Protein AF-A0A379WFY3-F1 (afdb_monomer_lite)

Organism: Salmonella enterica I (NCBI:txid59201)

Foldseek 3Di:
DVLVVCVVVVVVLCPDPPNVVVPPDDPVVVVVVVVVVVVVVVPDDCVPPPVVVVVSVVVVLVVVLVVLVVVCVVCVFDQQADPDDPCCVQPDLLGRDHPVVVCCVPQVVLDDPCVCVVVCVPCVVVPDPDPVCCVVVSVVSSVSSNSVSVSVVSVLRRDNVVVSSVVRHPPVVCPPPPPPVVVVVVVVVD

Sequence (190 aa):
MLLVASIYFGGVIAHDPYWGPALTFKDTTITFALIGYAFVSALLPVWLILAPRDYLATFLKIGVIVGLALGIVILNPELKMPALTQYVDGTGPLWKGALFPFLFITIACGAVSGFHALISSGTTPKLLACETDARFIGYGAMLMESFVAVMALVAASIIEPGLYFAMNTPRQVWALPCQTCTRWAARTRR

Radius of gyration: 21.46 Å; chains: 1; bounding box: 50×42×45 Å

Secondary structure (DSSP, 8-state):
-HHHHHHHHHHHHHH-TTHHHHH---HHHHHHHHHHHHHHHHHS-TTTTHHHHHHHHHHHHHHHHHHHHHHHHHH-----S-SS-TTTTTB-SS-BS-HHHHHHHHTGGGTT-HHHHHHHHHHHHHH-SSHHHHHHHHHHHHHHHHHHHHHHHHHHHTS-HHHHHHHHS-TTSS-S-SSHHHHHHHHTT-

InterPro domains:
  IPR003706 CstA, N-terminal domain [PF02554] (2-175)
  IPR051605 Peptide Transporter Carbon Starvation [PTHR30252] (2-164)

pLDDT: mean 71.55, std 13.78, range [34.38, 92.62]

Structure (mmCIF, N/CA/C/O backbone):
data_AF-A0A379WFY3-F1
#
_entry.id   AF-A0A379WFY3-F1
#
loop_
_atom_site.group_PDB
_atom_site.id
_atom_site.type_symbol
_atom_site.label_atom_id
_atom_site.label_alt_id
_atom_site.label_comp_id
_atom_site.label_asym_id
_atom_site.label_entity_id
_atom_site.label_seq_id
_atom_site.pdbx_PDB_ins_code
_atom_site.Cartn_x
_atom_site.Cartn_y
_atom_site.Cartn_z
_atom_site.occupancy
_atom_site.B_iso_or_equiv
_atom_site.auth_seq_id
_atom_site.auth_comp_id
_atom_site.auth_asym_id
_atom_site.auth_atom_id
_atom_site.pdbx_PDB_model_num
ATOM 1 N N . MET A 1 1 ? -20.525 0.479 -10.088 1.00 61.81 1 MET A N 1
ATOM 2 C CA . MET A 1 1 ? -20.883 1.265 -11.291 1.00 61.81 1 MET A CA 1
ATOM 3 C C . MET A 1 1 ? -20.238 2.648 -11.263 1.00 61.81 1 MET A C 1
ATOM 5 O O . MET A 1 1 ? -19.351 2.872 -12.072 1.00 61.81 1 MET A O 1
ATOM 9 N N . LEU A 1 2 ? -20.554 3.518 -10.292 1.00 75.56 2 LEU A N 1
ATOM 10 C CA . LEU A 1 2 ? -19.938 4.857 -10.171 1.00 75.56 2 LEU A CA 1
ATOM 11 C C . LEU A 1 2 ? -18.400 4.845 -10.087 1.00 75.56 2 LEU A C 1
ATOM 13 O O . LEU A 1 2 ? -17.761 5.637 -10.763 1.00 75.56 2 LEU A O 1
ATOM 17 N N . LEU A 1 3 ? -17.802 3.910 -9.339 1.00 74.06 3 LEU A N 1
ATOM 18 C CA . LEU A 1 3 ? -16.338 3.798 -9.220 1.00 74.06 3 LEU A CA 1
ATOM 19 C C . LEU A 1 3 ? -15.647 3.404 -10.541 1.00 74.06 3 LEU A C 1
ATOM 21 O O . LEU A 1 3 ? -14.594 3.931 -10.885 1.00 74.06 3 LEU A O 1
ATOM 25 N N . VAL A 1 4 ? -16.257 2.504 -11.314 1.00 78.88 4 VAL A N 1
ATOM 26 C CA . VAL A 1 4 ? -15.729 2.104 -12.631 1.00 78.88 4 VAL A CA 1
ATOM 27 C C . VAL A 1 4 ? -15.866 3.262 -13.618 1.00 78.88 4 VAL A C 1
ATOM 29 O O . VAL A 1 4 ? -14.930 3.551 -14.357 1.00 78.88 4 VAL A O 1
ATOM 32 N N . ALA A 1 5 ? -16.990 3.982 -13.564 1.00 78.06 5 ALA A N 1
ATOM 33 C CA . ALA A 1 5 ? -17.187 5.196 -14.342 1.00 78.06 5 ALA A CA 1
ATOM 34 C C . ALA A 1 5 ? -16.153 6.273 -13.976 1.00 78.06 5 ALA A C 1
ATOM 36 O O . ALA A 1 5 ? -15.547 6.839 -14.875 1.00 78.06 5 ALA A O 1
ATOM 37 N N . SER A 1 6 ? -15.869 6.518 -12.691 1.00 77.44 6 SER A N 1
ATOM 38 C CA . SER A 1 6 ? -14.859 7.509 -12.290 1.00 77.44 6 SER A CA 1
ATOM 39 C C . SER A 1 6 ? -13.445 7.142 -12.741 1.00 77.44 6 SER A C 1
ATOM 41 O O . SER A 1 6 ? -12.686 8.029 -13.112 1.00 77.44 6 SER A O 1
ATOM 43 N N . ILE A 1 7 ? -13.092 5.851 -12.755 1.00 78.94 7 ILE A N 1
ATOM 44 C CA . ILE A 1 7 ? -11.792 5.392 -13.273 1.00 78.94 7 ILE A CA 1
ATOM 45 C C . ILE A 1 7 ? -11.721 5.608 -14.788 1.00 78.94 7 ILE A C 1
ATOM 47 O O . ILE A 1 7 ? -10.730 6.131 -15.292 1.00 78.94 7 ILE A O 1
ATOM 51 N N . TYR A 1 8 ? -12.790 5.261 -15.507 1.00 82.00 8 TYR A N 1
ATOM 52 C CA . TYR A 1 8 ? -12.871 5.446 -16.952 1.00 82.00 8 TYR A CA 1
ATOM 53 C C . TYR A 1 8 ? -12.817 6.929 -17.348 1.00 82.00 8 TYR A C 1
ATOM 55 O O . TYR A 1 8 ? -11.965 7.331 -18.136 1.00 82.00 8 TYR A O 1
ATOM 63 N N . PHE A 1 9 ? -13.668 7.768 -16.748 1.00 80.56 9 PHE A N 1
ATOM 64 C CA . PHE A 1 9 ? -13.694 9.208 -17.009 1.00 80.56 9 PHE A CA 1
ATOM 65 C C . PHE A 1 9 ? -12.414 9.910 -16.552 1.00 80.56 9 PHE A C 1
ATOM 67 O O . PHE A 1 9 ? -11.971 10.832 -17.227 1.00 80.56 9 PHE A O 1
ATOM 74 N N . GLY A 1 10 ? -11.772 9.453 -15.471 1.00 76.12 10 GLY A N 1
ATOM 75 C CA . GLY A 1 10 ? -10.456 9.950 -15.066 1.00 76.12 10 GLY A CA 1
ATOM 76 C C . GLY A 1 10 ? -9.394 9.749 -16.153 1.00 76.12 10 GLY A C 1
ATOM 77 O O . GLY A 1 10 ? -8.627 10.667 -16.431 1.00 76.12 10 GLY A O 1
ATOM 78 N N . GLY A 1 11 ? -9.397 8.593 -16.827 1.00 78.12 11 GLY A N 1
ATOM 79 C CA . GLY A 1 11 ? -8.529 8.345 -17.981 1.00 78.12 11 GLY A CA 1
ATOM 80 C C . GLY A 1 11 ? -8.843 9.259 -19.169 1.00 78.12 11 GLY A C 1
ATOM 81 O O . GLY A 1 11 ? -7.935 9.822 -19.773 1.00 78.12 11 GLY A O 1
ATOM 82 N N . VAL A 1 12 ? -10.127 9.473 -19.467 1.00 78.94 12 VAL A N 1
ATOM 83 C CA . VAL A 1 12 ? -10.560 10.369 -20.556 1.00 78.94 12 VAL A CA 1
ATOM 84 C C . VAL A 1 12 ? -10.124 11.817 -20.299 1.00 78.94 12 VAL A C 1
ATOM 86 O O . VAL A 1 12 ? -9.596 12.461 -21.198 1.00 78.94 12 VAL A O 1
ATOM 89 N N . ILE A 1 13 ? -10.273 12.308 -19.066 1.00 78.19 13 ILE A N 1
ATOM 90 C CA . ILE A 1 13 ? -9.873 13.666 -18.660 1.00 78.19 13 ILE A CA 1
ATOM 91 C C . ILE A 1 13 ? -8.349 13.843 -18.721 1.00 78.19 13 ILE A C 1
ATOM 93 O O . ILE A 1 13 ? -7.870 14.913 -19.085 1.00 78.19 13 ILE A O 1
ATOM 97 N N . ALA A 1 14 ? -7.578 12.799 -18.403 1.00 73.25 14 ALA A N 1
ATOM 98 C CA . ALA A 1 14 ? -6.118 12.842 -18.478 1.00 73.25 14 ALA A CA 1
ATOM 99 C C . ALA A 1 14 ? -5.591 12.948 -19.921 1.00 73.25 14 ALA A C 1
ATOM 101 O O . ALA A 1 14 ? -4.542 13.548 -20.146 1.00 73.25 14 ALA A O 1
ATOM 102 N N . HIS A 1 15 ? -6.311 12.378 -20.892 1.00 71.06 15 HIS A N 1
ATOM 103 C CA . HIS A 1 15 ? -5.973 12.456 -22.317 1.00 71.06 15 HIS A CA 1
ATOM 104 C C . HIS A 1 15 ? -6.552 13.690 -23.022 1.00 71.06 15 HIS A C 1
ATOM 106 O O . HIS A 1 15 ? -6.203 13.949 -24.176 1.00 71.06 15 HIS A O 1
ATOM 112 N N . ASP A 1 16 ? -7.416 14.453 -22.350 1.00 78.38 16 ASP A N 1
ATOM 113 C CA . ASP A 1 16 ? -7.990 15.674 -22.896 1.00 78.38 16 ASP A CA 1
ATOM 114 C C . ASP A 1 16 ? -6.926 16.799 -22.949 1.00 78.38 16 ASP A C 1
ATOM 116 O O . ASP A 1 16 ? -6.296 17.100 -21.927 1.00 78.38 16 ASP A O 1
ATOM 120 N N . PRO A 1 17 ? -6.716 17.448 -24.112 1.00 73.94 17 PRO A N 1
ATOM 121 C CA . PRO A 1 17 ? -5.695 18.483 -24.295 1.00 73.94 17 PRO A CA 1
ATOM 122 C C . PRO A 1 17 ? -5.861 19.720 -23.406 1.00 73.94 17 PRO A C 1
ATOM 124 O O . PRO A 1 17 ? -4.899 20.461 -23.214 1.00 73.94 17 PRO A O 1
ATOM 127 N N . TYR A 1 18 ? -7.067 19.976 -22.897 1.00 72.81 18 TYR A N 1
ATOM 128 C CA . TYR A 1 18 ? -7.373 21.143 -22.077 1.00 72.81 18 TYR A CA 1
ATOM 129 C C . TYR A 1 18 ? -7.355 20.806 -20.582 1.00 72.81 18 TYR A C 1
ATOM 131 O O . TYR A 1 18 ? -6.754 21.529 -19.785 1.00 72.81 18 TYR A O 1
ATOM 139 N N . TRP A 1 19 ? -7.961 19.681 -20.1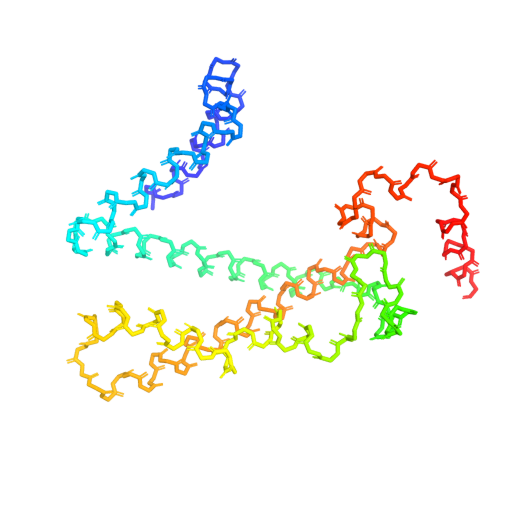93 1.00 68.56 19 TRP A N 1
ATOM 140 C CA . TRP A 1 19 ? -8.082 19.295 -18.783 1.00 68.56 19 TRP A CA 1
ATOM 141 C C . TRP A 1 19 ? -6.855 18.564 -18.228 1.00 68.56 19 TRP A C 1
ATOM 143 O O . TRP A 1 19 ? -6.546 18.719 -17.045 1.00 68.56 19 TRP A O 1
ATOM 153 N N . GLY A 1 20 ? -6.110 17.837 -19.065 1.00 69.00 20 GLY A N 1
ATOM 154 C CA . GLY A 1 20 ? -4.868 17.171 -18.671 1.00 69.00 20 GLY A CA 1
ATOM 155 C C . GLY A 1 20 ? -3.811 18.150 -18.134 1.00 69.00 20 GLY A C 1
ATOM 156 O O . GLY A 1 20 ? -3.380 18.006 -16.986 1.00 69.00 20 GLY A O 1
ATOM 157 N N . PRO A 1 21 ? -3.426 19.203 -18.886 1.00 69.31 21 PRO A N 1
ATOM 158 C CA . PRO A 1 21 ? -2.444 20.187 -18.424 1.00 69.31 21 PRO A CA 1
ATOM 159 C C . PRO A 1 21 ? -2.948 21.027 -17.248 1.00 69.31 21 PRO A C 1
ATOM 161 O O . PRO A 1 21 ? -2.165 21.381 -16.371 1.00 69.31 21 PRO A O 1
ATOM 164 N N . ALA A 1 22 ? -4.253 21.313 -17.197 1.00 71.06 22 ALA A N 1
ATOM 165 C CA . ALA A 1 22 ? -4.864 22.092 -16.120 1.00 71.06 22 ALA A CA 1
ATOM 166 C C . ALA A 1 22 ? -4.816 21.376 -14.757 1.00 71.06 22 ALA A C 1
ATOM 168 O O . ALA A 1 22 ? -4.750 22.034 -13.720 1.00 71.06 22 ALA A O 1
ATOM 169 N N . LEU A 1 23 ? -4.822 20.039 -14.754 1.00 69.38 23 LEU A N 1
ATOM 170 C CA . LEU A 1 23 ? -4.695 19.205 -13.553 1.00 69.38 23 LEU A CA 1
ATOM 171 C C . LEU A 1 23 ? -3.255 18.730 -13.297 1.00 69.38 23 LEU A C 1
ATOM 173 O O . LEU A 1 23 ? -2.982 18.091 -12.280 1.00 69.38 23 LEU A O 1
ATOM 177 N N . THR A 1 24 ? -2.319 19.070 -14.187 1.00 75.88 24 THR A N 1
ATOM 178 C CA . THR A 1 24 ? -0.893 18.769 -14.032 1.00 75.88 24 THR A CA 1
ATOM 179 C C . THR A 1 24 ? -0.220 19.899 -13.256 1.00 75.88 24 THR A C 1
ATOM 181 O O . THR A 1 24 ? 0.395 20.808 -13.814 1.00 75.88 24 THR A O 1
ATOM 184 N N . PHE A 1 25 ? -0.370 19.868 -11.934 1.00 79.06 25 PHE A N 1
ATOM 185 C CA . PHE A 1 25 ? 0.266 20.837 -11.045 1.00 79.06 25 PHE A CA 1
ATOM 186 C C . PHE A 1 25 ? 1.748 20.518 -10.815 1.00 79.06 25 PHE A C 1
ATOM 188 O O . PHE A 1 25 ? 2.191 19.379 -10.926 1.00 79.06 25 PHE A O 1
ATOM 195 N N . LYS A 1 26 ? 2.520 21.540 -10.433 1.00 82.94 26 LYS A N 1
ATOM 196 C CA . LYS A 1 26 ? 3.920 21.383 -10.017 1.00 82.94 26 LYS A CA 1
ATOM 197 C C . LYS A 1 26 ? 4.013 20.514 -8.755 1.00 82.94 26 LYS A C 1
ATOM 199 O O . LYS A 1 26 ? 3.198 20.675 -7.846 1.00 82.94 26 LYS A O 1
ATOM 204 N N . ASP A 1 27 ? 5.052 19.685 -8.655 1.00 83.56 27 ASP A N 1
ATOM 205 C CA . ASP A 1 27 ? 5.279 18.742 -7.542 1.00 83.56 27 ASP A CA 1
ATOM 206 C C . ASP A 1 27 ? 5.146 19.389 -6.153 1.00 83.56 27 ASP A C 1
ATOM 208 O O . ASP A 1 27 ? 4.552 18.826 -5.230 1.00 83.56 27 ASP A O 1
ATOM 212 N N . THR A 1 28 ? 5.651 20.618 -6.008 1.00 86.38 28 THR A N 1
ATOM 213 C CA . THR A 1 28 ? 5.554 21.396 -4.765 1.00 86.38 28 THR A CA 1
ATOM 214 C C . THR A 1 28 ? 4.106 21.708 -4.395 1.00 86.38 28 THR A C 1
ATOM 216 O O . THR A 1 28 ? 3.719 21.568 -3.239 1.00 86.38 28 THR A O 1
ATOM 219 N N . THR A 1 29 ? 3.289 22.095 -5.375 1.00 86.06 29 THR A N 1
ATOM 220 C CA . THR A 1 29 ? 1.875 22.434 -5.177 1.00 86.06 29 THR A CA 1
ATOM 221 C C . THR A 1 29 ? 1.069 21.195 -4.804 1.00 86.06 29 THR A C 1
ATOM 223 O O . THR A 1 29 ? 0.266 21.256 -3.877 1.00 86.06 29 THR A O 1
ATOM 226 N N . ILE A 1 30 ? 1.331 20.057 -5.456 1.00 86.00 30 ILE A N 1
ATOM 227 C CA . ILE A 1 30 ? 0.698 18.773 -5.121 1.00 86.00 30 ILE A CA 1
ATOM 228 C C . ILE A 1 30 ? 1.051 18.367 -3.689 1.00 86.00 30 ILE A C 1
ATOM 230 O O . ILE A 1 30 ? 0.171 17.973 -2.930 1.00 86.00 30 ILE A O 1
ATOM 234 N N . THR A 1 31 ? 2.315 18.518 -3.291 1.00 87.25 31 THR A N 1
ATOM 235 C CA . THR A 1 31 ? 2.771 18.163 -1.942 1.00 87.25 31 THR A CA 1
ATOM 236 C C . THR A 1 31 ? 2.032 18.971 -0.872 1.00 87.25 31 THR A C 1
ATOM 238 O O . THR A 1 31 ? 1.458 18.391 0.049 1.00 87.25 31 THR A O 1
ATOM 241 N N . PHE A 1 32 ? 1.973 20.300 -1.007 1.00 90.06 32 PHE A N 1
ATOM 242 C CA . PHE A 1 32 ? 1.240 21.142 -0.056 1.00 90.06 32 PHE A CA 1
ATOM 243 C C . PHE A 1 32 ? -0.272 20.890 -0.083 1.00 90.06 32 PHE A C 1
ATOM 245 O O . PHE A 1 32 ? -0.900 20.876 0.975 1.00 90.06 32 PHE A O 1
ATOM 252 N N . ALA A 1 33 ? -0.854 20.629 -1.256 1.00 88.56 33 ALA A N 1
ATOM 253 C CA . ALA A 1 33 ? -2.264 20.269 -1.374 1.00 88.56 33 ALA A CA 1
ATOM 254 C C . ALA A 1 33 ? -2.582 18.940 -0.669 1.00 88.56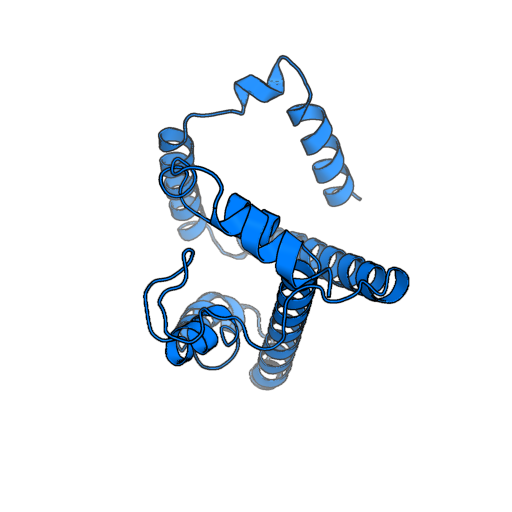 33 ALA A C 1
ATOM 256 O O . ALA A 1 33 ? -3.580 18.853 0.043 1.00 88.56 33 ALA A O 1
ATOM 257 N N . LEU A 1 34 ? -1.719 17.925 -0.802 1.00 88.44 34 LEU A N 1
ATOM 258 C CA . LEU A 1 34 ? -1.861 16.637 -0.118 1.00 88.44 34 LEU A CA 1
ATOM 259 C C . LEU A 1 34 ? -1.744 16.777 1.401 1.00 88.44 34 LEU A C 1
ATOM 261 O O . LEU A 1 34 ? -2.530 16.170 2.125 1.00 88.44 34 LEU A O 1
ATOM 265 N N . ILE A 1 35 ? -0.809 17.600 1.885 1.00 91.00 35 ILE A N 1
ATOM 266 C CA . ILE A 1 35 ? -0.675 17.897 3.318 1.00 91.00 35 ILE A CA 1
ATOM 267 C C . ILE A 1 35 ? -1.934 18.603 3.833 1.00 91.00 35 ILE A C 1
ATOM 269 O O . ILE A 1 35 ? -2.489 18.198 4.854 1.00 91.00 35 ILE A O 1
ATOM 273 N N . GLY A 1 36 ? -2.421 19.620 3.114 1.00 92.62 36 GLY A N 1
ATOM 274 C CA . GLY A 1 36 ? -3.652 20.329 3.466 1.00 92.62 36 GLY A CA 1
ATOM 275 C C . GLY A 1 36 ? -4.869 19.403 3.495 1.00 92.62 36 GLY A C 1
ATOM 276 O O . GLY A 1 36 ? -5.634 19.411 4.457 1.00 92.62 36 GLY A O 1
ATOM 277 N N . TYR A 1 37 ? -5.009 18.541 2.487 1.00 88.31 37 TYR A N 1
ATOM 278 C CA . TYR A 1 37 ? -6.049 17.516 2.442 1.00 88.31 37 TYR A CA 1
ATOM 279 C C . TYR A 1 37 ? -5.955 16.544 3.626 1.00 88.31 37 TYR A C 1
ATOM 281 O O . TYR A 1 37 ? -6.966 16.280 4.274 1.00 88.31 37 TYR A O 1
ATOM 289 N N . ALA A 1 38 ? -4.757 16.042 3.945 1.00 85.31 38 ALA A N 1
ATOM 290 C CA . ALA A 1 38 ? -4.549 15.136 5.072 1.00 85.31 38 ALA A CA 1
ATOM 291 C C . ALA A 1 38 ? -4.914 15.798 6.409 1.00 85.31 38 ALA A C 1
ATOM 293 O O . ALA A 1 38 ? -5.567 15.174 7.244 1.00 85.31 38 ALA A O 1
ATOM 294 N N . PHE A 1 39 ? -4.561 17.074 6.586 1.00 89.81 39 PHE A N 1
ATOM 295 C CA . PHE A 1 39 ? -4.915 17.853 7.770 1.00 89.81 39 PHE A CA 1
ATOM 296 C C . PHE A 1 39 ? -6.433 18.029 7.912 1.00 89.81 39 PHE A C 1
ATOM 298 O O . PHE A 1 39 ? -6.998 17.705 8.954 1.00 89.81 39 PHE A O 1
ATOM 305 N N . VAL A 1 40 ? -7.118 18.468 6.851 1.00 89.00 40 VAL A N 1
ATOM 306 C CA . VAL A 1 40 ? -8.583 18.628 6.853 1.00 89.00 40 VAL A CA 1
ATOM 307 C C . VAL A 1 40 ? -9.280 17.287 7.089 1.00 89.00 40 VAL A C 1
ATOM 309 O O . VAL A 1 40 ? -10.208 17.200 7.891 1.00 89.00 40 VAL A O 1
ATOM 312 N N . SER A 1 41 ? -8.803 16.218 6.450 1.00 83.81 41 SER A N 1
ATOM 313 C CA . SER A 1 41 ? -9.346 14.872 6.634 1.00 83.81 41 SER A CA 1
ATOM 314 C C . SER A 1 41 ? -9.151 14.333 8.053 1.00 83.81 41 SER A C 1
ATOM 316 O O . SER A 1 41 ? -9.967 13.524 8.482 1.00 83.81 41 SER A O 1
ATOM 318 N N . ALA A 1 42 ? -8.100 14.743 8.771 1.00 81.12 42 ALA A N 1
ATOM 319 C CA . ALA A 1 42 ? -7.858 14.336 10.155 1.00 81.12 42 ALA A CA 1
ATOM 320 C C . ALA A 1 42 ? -8.764 15.066 11.164 1.00 81.12 42 ALA A C 1
ATOM 322 O O . ALA A 1 42 ? -9.043 14.529 12.233 1.00 81.12 42 ALA A O 1
ATOM 323 N N . LEU A 1 43 ? -9.226 16.276 10.828 1.00 86.75 43 LEU A N 1
ATOM 324 C CA . LEU A 1 43 ? -10.176 17.045 11.642 1.00 86.75 43 LEU A CA 1
ATOM 325 C C . LEU A 1 43 ? -11.626 16.590 11.443 1.00 86.75 43 LEU A C 1
ATOM 327 O O . LEU A 1 43 ? -12.458 16.739 12.338 1.00 86.75 43 LEU A O 1
ATOM 331 N N . LEU A 1 44 ? -11.943 16.077 10.254 1.00 84.25 44 LEU A N 1
ATOM 332 C CA . LEU A 1 44 ? -13.293 15.657 9.906 1.00 84.25 44 LEU A CA 1
ATOM 333 C C . LEU A 1 44 ? -13.642 14.308 10.544 1.00 84.25 44 LEU A C 1
ATOM 335 O O . LEU A 1 44 ? -12.788 13.429 10.681 1.00 84.25 44 LEU A O 1
ATOM 339 N N . PRO A 1 45 ? -14.914 14.107 10.918 1.00 79.38 45 PRO A N 1
ATOM 340 C CA . PRO A 1 45 ? -15.321 12.873 11.555 1.00 79.38 45 PRO A CA 1
ATOM 341 C C . PRO A 1 45 ? -15.247 11.677 10.596 1.00 79.38 45 PRO A C 1
ATOM 343 O O . PRO A 1 45 ? -15.579 11.772 9.410 1.00 79.38 45 PRO A O 1
ATOM 346 N N . VAL A 1 46 ? -14.878 10.520 11.154 1.00 73.81 46 VAL A N 1
ATOM 347 C CA . VAL A 1 46 ? -14.603 9.264 10.428 1.00 73.81 46 VAL A CA 1
ATOM 348 C C . VAL A 1 46 ? -15.758 8.839 9.511 1.00 73.81 46 VAL A C 1
ATOM 350 O O . VAL A 1 46 ? -15.527 8.345 8.410 1.00 73.81 46 VAL A O 1
ATOM 353 N N . TRP A 1 47 ? -17.003 9.070 9.920 1.00 76.38 47 TRP A N 1
ATOM 354 C CA . TRP A 1 47 ? -18.193 8.695 9.151 1.00 76.38 47 TRP A CA 1
ATOM 355 C C . TRP A 1 47 ? -18.407 9.514 7.873 1.00 76.38 47 TRP A C 1
ATOM 357 O O . TRP A 1 47 ? -19.024 9.007 6.941 1.00 76.38 47 TRP A O 1
ATOM 367 N N . LEU A 1 48 ? -17.913 10.756 7.798 1.00 77.06 48 LEU A N 1
ATOM 368 C CA . LEU A 1 48 ? -18.249 11.654 6.689 1.00 77.06 48 LEU A CA 1
ATOM 369 C C . LEU A 1 48 ? -17.397 11.403 5.439 1.00 77.06 48 LEU A C 1
ATOM 371 O O . LEU A 1 48 ? -17.915 11.428 4.327 1.00 77.06 48 LEU A O 1
ATOM 375 N N . ILE A 1 49 ? -16.093 11.173 5.614 1.00 76.25 49 ILE A N 1
ATOM 376 C CA . ILE A 1 49 ? -15.145 11.041 4.492 1.00 76.25 49 ILE A CA 1
ATOM 377 C C . ILE A 1 49 ? -14.404 9.708 4.522 1.00 76.25 49 ILE A C 1
ATOM 379 O O . ILE A 1 49 ? -14.233 9.084 3.475 1.00 76.25 49 ILE A O 1
ATOM 383 N N . LEU A 1 50 ? -13.967 9.261 5.701 1.00 77.12 50 LEU A N 1
ATOM 384 C CA . LEU A 1 50 ? -13.059 8.123 5.808 1.00 77.12 50 LEU A CA 1
ATOM 385 C C . LEU A 1 50 ? -13.778 6.796 5.525 1.00 77.12 50 LEU A C 1
ATOM 387 O O . LEU A 1 50 ? -13.360 6.057 4.641 1.00 77.12 50 LEU A O 1
ATOM 391 N N . ALA A 1 51 ? -14.919 6.551 6.175 1.00 77.56 51 ALA A N 1
ATOM 392 C CA . ALA A 1 51 ? -15.718 5.341 5.973 1.00 77.56 51 ALA A CA 1
ATOM 393 C C . ALA A 1 51 ? -16.151 5.099 4.505 1.00 77.56 51 ALA A C 1
ATOM 395 O O . ALA A 1 51 ? -15.908 4.001 3.997 1.00 77.56 51 ALA A O 1
ATOM 396 N N . PRO A 1 52 ? -16.739 6.074 3.773 1.00 79.56 52 PRO A N 1
ATOM 397 C CA . PRO A 1 52 ? -17.123 5.846 2.379 1.00 79.56 52 PRO A CA 1
ATOM 398 C C . PRO A 1 52 ? -15.910 5.676 1.453 1.00 79.56 52 PRO A C 1
ATOM 400 O O . PRO A 1 52 ? -15.939 4.842 0.547 1.00 79.56 52 PRO A O 1
ATOM 403 N N . ARG A 1 53 ? -14.821 6.422 1.683 1.00 83.00 53 ARG A N 1
ATOM 404 C CA . ARG A 1 53 ? -13.591 6.317 0.884 1.00 83.00 53 ARG A CA 1
ATOM 405 C C . ARG A 1 53 ? -12.918 4.961 1.055 1.00 83.00 53 ARG A C 1
ATOM 407 O O . ARG A 1 53 ? -12.545 4.339 0.060 1.00 83.00 53 ARG A O 1
ATOM 414 N N . ASP A 1 54 ? -12.780 4.504 2.292 1.00 81.00 54 ASP A N 1
ATOM 415 C CA . ASP A 1 54 ? -12.116 3.242 2.604 1.00 81.00 54 ASP A CA 1
ATOM 416 C C . ASP A 1 54 ? -12.927 2.052 2.080 1.00 81.00 54 ASP A C 1
ATOM 418 O O . ASP A 1 54 ? -12.352 1.096 1.553 1.00 81.00 54 ASP A O 1
ATOM 422 N N . TYR A 1 55 ? -14.260 2.149 2.098 1.00 81.62 55 TYR A N 1
ATOM 423 C CA . TYR A 1 55 ? -15.142 1.167 1.470 1.00 81.62 55 TYR A CA 1
ATOM 424 C C . TYR A 1 55 ? -14.893 1.076 -0.044 1.00 81.62 55 TYR A C 1
ATOM 426 O O . TYR A 1 55 ? -14.608 -0.007 -0.556 1.00 81.62 55 TYR A O 1
ATOM 434 N N . LEU A 1 56 ? -14.899 2.210 -0.762 1.00 83.31 56 LEU A N 1
ATOM 435 C CA . LEU A 1 56 ? -14.631 2.248 -2.209 1.00 83.31 56 LEU A CA 1
ATOM 436 C C . LEU A 1 56 ? -13.232 1.712 -2.558 1.00 83.31 56 LEU A C 1
ATOM 438 O O . LEU A 1 56 ? -13.085 0.906 -3.480 1.00 83.31 56 LEU A O 1
ATOM 442 N N . ALA A 1 57 ? -12.206 2.134 -1.814 1.00 81.44 57 ALA A N 1
ATOM 443 C CA . ALA A 1 57 ? -10.828 1.703 -2.033 1.00 81.44 57 ALA A CA 1
ATOM 444 C C . ALA A 1 57 ? -10.642 0.199 -1.784 1.00 81.44 57 ALA A C 1
ATOM 446 O O . ALA A 1 57 ? -9.840 -0.437 -2.467 1.00 81.44 57 ALA A O 1
ATOM 447 N N . THR A 1 58 ? -11.396 -0.388 -0.852 1.00 81.50 58 THR A N 1
ATOM 448 C CA . THR A 1 58 ? -11.338 -1.826 -0.564 1.00 81.50 58 THR A CA 1
ATOM 449 C C . THR A 1 58 ? -11.845 -2.658 -1.743 1.00 81.50 58 THR A C 1
ATOM 451 O O . THR A 1 58 ? -11.163 -3.598 -2.145 1.00 81.50 58 THR A O 1
ATOM 454 N N . PHE A 1 59 ? -12.960 -2.282 -2.386 1.00 83.62 59 PHE A N 1
ATOM 455 C CA . PHE A 1 59 ? -13.414 -2.983 -3.600 1.00 83.62 59 PHE A CA 1
ATOM 456 C C . PHE A 1 59 ? -12.425 -2.868 -4.750 1.00 83.62 59 PHE A C 1
ATOM 458 O O . PHE A 1 59 ? -12.198 -3.849 -5.455 1.00 83.62 59 PHE A O 1
ATOM 465 N N . LEU A 1 60 ? -11.824 -1.689 -4.935 1.00 85.12 60 LEU A N 1
ATOM 466 C CA . LEU A 1 60 ? -10.809 -1.501 -5.966 1.00 85.12 60 LEU A CA 1
ATOM 467 C C . LEU A 1 60 ? -9.585 -2.381 -5.697 1.00 85.12 60 LEU A C 1
ATOM 469 O O . LEU A 1 60 ? -9.127 -3.074 -6.600 1.00 85.12 60 LEU A O 1
ATOM 473 N N . LYS A 1 61 ? -9.087 -2.401 -4.454 1.00 83.06 61 LYS A N 1
ATOM 474 C CA . LYS A 1 61 ? -7.962 -3.254 -4.051 1.00 83.06 61 LYS A CA 1
ATOM 475 C C . LYS A 1 61 ? -8.264 -4.727 -4.302 1.00 83.06 61 LYS A C 1
ATOM 477 O O . LYS A 1 61 ? -7.483 -5.387 -4.975 1.00 83.06 61 LYS A O 1
ATOM 482 N N . ILE A 1 62 ? -9.404 -5.226 -3.822 1.00 85.19 62 ILE A N 1
ATOM 483 C CA . ILE A 1 62 ? -9.802 -6.626 -4.025 1.00 85.19 62 ILE A CA 1
ATOM 484 C C . ILE A 1 62 ? -9.921 -6.938 -5.523 1.00 85.19 62 ILE A C 1
ATOM 486 O O . ILE A 1 62 ? -9.398 -7.951 -5.976 1.00 85.19 62 ILE A O 1
ATOM 490 N N . GLY A 1 63 ? -10.540 -6.052 -6.310 1.00 85.00 63 GLY A N 1
ATOM 491 C CA . GLY A 1 63 ? -10.676 -6.228 -7.757 1.00 85.00 63 GLY A CA 1
ATOM 492 C C . GLY A 1 63 ? -9.331 -6.300 -8.485 1.00 85.00 63 GLY A C 1
ATOM 493 O O . GLY A 1 63 ? -9.133 -7.179 -9.322 1.00 85.00 63 GLY A O 1
ATOM 494 N N . VAL A 1 64 ? -8.384 -5.427 -8.134 1.00 84.50 64 VAL A N 1
ATOM 495 C CA . VAL A 1 64 ? -7.027 -5.430 -8.702 1.00 84.50 64 VAL A CA 1
ATOM 496 C C . VAL A 1 64 ? -6.271 -6.697 -8.311 1.00 84.50 64 VAL A C 1
ATOM 498 O O . VAL A 1 64 ? -5.651 -7.309 -9.174 1.00 84.50 64 VAL A O 1
ATOM 501 N N . ILE A 1 65 ? -6.360 -7.127 -7.049 1.00 85.81 65 ILE A N 1
ATOM 502 C CA . ILE A 1 65 ? -5.721 -8.356 -6.556 1.00 85.81 65 ILE A CA 1
ATOM 503 C C . ILE A 1 65 ? -6.242 -9.580 -7.313 1.00 85.81 65 ILE A C 1
ATOM 505 O O . ILE A 1 65 ? -5.453 -10.383 -7.802 1.00 85.81 65 ILE A O 1
ATOM 509 N N . VAL A 1 66 ? -7.563 -9.707 -7.463 1.00 86.62 66 VAL A N 1
ATOM 510 C CA . VAL A 1 66 ? -8.177 -10.816 -8.210 1.00 86.62 66 VAL A CA 1
ATOM 511 C C . VAL A 1 66 ? -7.784 -10.764 -9.688 1.00 86.62 66 VAL A C 1
ATOM 513 O O . VAL A 1 66 ? -7.429 -11.791 -10.261 1.00 86.62 66 VAL A O 1
ATOM 516 N N . GLY A 1 67 ? -7.789 -9.577 -10.304 1.00 86.56 67 GLY A N 1
ATOM 517 C CA . GLY A 1 67 ? -7.374 -9.397 -11.697 1.00 86.56 67 GLY A CA 1
ATOM 518 C C . GLY A 1 67 ? -5.913 -9.783 -11.935 1.00 86.56 67 GLY A C 1
ATOM 519 O O . GLY A 1 67 ? -5.616 -10.525 -12.869 1.00 86.56 67 GLY A O 1
ATOM 520 N N . LEU A 1 68 ? -5.007 -9.346 -11.055 1.00 84.56 68 LEU A N 1
ATOM 521 C CA . LEU A 1 68 ? -3.598 -9.745 -11.076 1.00 84.56 68 LEU A CA 1
ATOM 522 C C . LEU A 1 68 ? -3.439 -11.252 -10.860 1.00 84.56 68 LEU A C 1
ATOM 524 O O . LEU A 1 68 ? -2.638 -11.875 -11.551 1.00 84.56 68 LEU A O 1
ATOM 528 N N . ALA A 1 69 ? -4.203 -11.853 -9.942 1.00 85.00 69 ALA A N 1
ATOM 529 C CA . ALA A 1 69 ? -4.129 -13.287 -9.658 1.00 85.00 69 ALA A CA 1
ATOM 530 C C . ALA A 1 69 ? -4.498 -14.118 -10.880 1.00 85.00 69 ALA A C 1
ATOM 532 O O . ALA A 1 69 ? -3.739 -14.998 -11.284 1.00 85.00 69 ALA A O 1
ATOM 533 N N . LEU A 1 70 ? -5.625 -13.789 -11.509 1.00 87.44 70 LEU A N 1
ATOM 534 C CA . LEU A 1 70 ? -6.060 -14.434 -12.741 1.00 87.44 70 LEU A CA 1
ATOM 535 C C . LEU A 1 70 ? -5.050 -14.205 -13.871 1.00 87.44 70 LEU A C 1
ATOM 537 O O . LEU A 1 70 ? -4.717 -15.148 -14.583 1.00 87.44 70 LEU A O 1
ATOM 541 N N . GLY A 1 71 ? -4.509 -12.989 -13.994 1.00 83.25 71 GLY A N 1
ATOM 542 C CA . GLY A 1 71 ? -3.472 -12.667 -14.973 1.00 83.25 71 GLY A CA 1
ATOM 543 C C . GLY A 1 71 ? -2.228 -13.547 -14.832 1.00 83.25 71 GLY A C 1
ATOM 544 O O . GLY A 1 71 ? -1.764 -14.104 -15.823 1.00 83.25 71 GLY A O 1
ATOM 545 N N . ILE A 1 72 ? -1.725 -13.736 -13.610 1.00 84.25 72 ILE A N 1
ATOM 546 C CA . ILE A 1 72 ? -0.556 -14.589 -13.342 1.00 84.25 72 ILE A CA 1
ATOM 547 C C . ILE A 1 72 ? -0.862 -16.060 -13.650 1.00 84.25 72 ILE A C 1
ATOM 549 O O . ILE A 1 72 ? -0.048 -16.723 -14.288 1.00 84.25 72 ILE A O 1
ATOM 553 N N . VAL A 1 73 ? -2.027 -16.569 -13.234 1.00 83.81 73 VAL A N 1
ATOM 554 C CA . VAL A 1 73 ? -2.410 -17.976 -13.455 1.00 83.81 73 VAL A CA 1
ATOM 555 C C . VAL A 1 73 ? -2.573 -18.292 -14.944 1.00 83.81 73 VAL A C 1
ATOM 557 O O . VAL A 1 73 ? -2.148 -19.355 -15.387 1.00 83.81 73 VAL A O 1
ATOM 560 N N . ILE A 1 74 ? -3.160 -17.377 -15.722 1.00 85.12 74 ILE A N 1
ATOM 561 C CA . ILE A 1 74 ? -3.391 -17.569 -17.162 1.00 85.12 74 ILE A CA 1
ATOM 562 C C . ILE A 1 74 ? -2.093 -17.422 -17.959 1.00 85.12 74 ILE A C 1
ATOM 564 O O . ILE A 1 74 ? -1.826 -18.229 -18.845 1.00 85.12 74 ILE A O 1
ATOM 568 N N . LEU A 1 75 ? -1.300 -16.385 -17.673 1.00 82.62 75 LEU A N 1
ATOM 569 C CA . LEU A 1 75 ? -0.092 -16.085 -18.445 1.00 82.62 75 LEU A CA 1
ATOM 570 C C . LEU A 1 75 ? 1.085 -16.995 -18.085 1.00 82.62 75 LEU A C 1
ATOM 572 O O . LEU A 1 75 ? 1.984 -17.127 -18.908 1.00 82.62 75 LEU A O 1
ATOM 576 N N . ASN A 1 76 ? 1.087 -17.577 -16.878 1.00 78.00 76 ASN A N 1
ATOM 577 C CA . ASN A 1 76 ? 2.168 -18.391 -16.312 1.00 78.00 76 ASN A CA 1
ATOM 578 C C . ASN A 1 76 ? 3.569 -17.877 -16.709 1.00 78.00 76 ASN A C 1
ATOM 580 O O . ASN A 1 76 ? 4.305 -18.542 -17.441 1.00 78.00 76 ASN A O 1
ATOM 584 N N . PRO A 1 77 ? 3.905 -16.634 -16.324 1.00 71.62 77 PRO A N 1
ATOM 585 C CA . PRO A 1 77 ? 5.100 -15.987 -16.832 1.00 71.62 77 PRO A CA 1
ATOM 586 C C . PRO A 1 77 ? 6.356 -16.648 -16.258 1.00 71.62 77 PRO A C 1
ATOM 588 O O . PRO A 1 77 ? 6.464 -16.857 -15.048 1.00 71.62 77 PRO A O 1
ATOM 591 N N . GLU A 1 78 ? 7.331 -16.936 -17.120 1.00 73.69 78 GLU A N 1
ATOM 592 C CA . GLU A 1 78 ? 8.633 -17.428 -16.674 1.00 73.69 78 GLU A CA 1
ATOM 593 C C . GLU A 1 78 ? 9.319 -16.383 -15.787 1.00 73.69 78 GLU A C 1
ATOM 595 O O . GLU A 1 78 ? 9.475 -15.215 -16.162 1.00 73.69 78 GLU A O 1
ATOM 600 N N . LEU A 1 79 ? 9.749 -16.810 -14.599 1.00 72.00 79 LEU A N 1
ATOM 601 C CA . LEU A 1 79 ? 10.556 -15.978 -13.717 1.00 72.00 79 LEU A CA 1
ATOM 602 C C . LEU A 1 79 ? 11.956 -15.840 -14.320 1.00 72.00 79 LEU A C 1
ATOM 604 O O . LEU A 1 79 ? 12.759 -16.771 -14.293 1.00 72.00 79 LEU A O 1
ATOM 608 N N . LYS A 1 80 ? 12.249 -14.653 -14.850 1.00 70.00 80 LYS A N 1
ATOM 609 C CA . LYS A 1 80 ? 13.537 -14.329 -15.477 1.00 70.00 80 LYS A CA 1
ATOM 610 C C . LYS A 1 80 ? 14.600 -13.887 -14.480 1.00 70.00 80 LYS A C 1
ATOM 612 O O . LYS A 1 80 ? 15.790 -13.878 -14.799 1.00 70.00 80 LYS A O 1
ATOM 617 N N . MET A 1 81 ? 14.189 -13.483 -13.281 1.00 65.88 81 MET A N 1
ATOM 618 C CA . MET A 1 81 ? 15.112 -13.063 -12.236 1.00 65.88 81 MET A CA 1
ATOM 619 C C . MET A 1 81 ? 15.716 -14.287 -11.519 1.00 65.88 81 MET A C 1
ATOM 621 O O . MET A 1 81 ? 14.966 -15.151 -11.064 1.00 65.88 81 MET A O 1
ATOM 625 N N . PRO A 1 82 ? 17.055 -14.391 -11.395 1.00 66.75 82 PRO A N 1
ATOM 626 C CA . PRO A 1 82 ? 17.690 -15.522 -10.725 1.00 66.75 82 PRO A CA 1
ATOM 627 C C . PRO A 1 82 ? 17.358 -15.528 -9.228 1.00 66.75 82 PRO A C 1
ATOM 629 O O . PRO A 1 82 ? 17.360 -14.475 -8.590 1.00 66.75 82 PRO A O 1
ATOM 632 N N . ALA A 1 83 ? 17.142 -16.723 -8.664 1.00 65.31 83 ALA A N 1
ATOM 633 C CA . ALA A 1 83 ? 16.758 -16.915 -7.259 1.00 65.31 83 ALA A CA 1
ATOM 634 C C . ALA A 1 83 ? 17.737 -16.270 -6.261 1.00 65.31 83 ALA A C 1
ATOM 636 O O . ALA A 1 83 ? 17.329 -15.815 -5.196 1.00 65.31 83 ALA A O 1
ATOM 637 N N . LEU A 1 84 ? 19.022 -16.191 -6.623 1.00 61.28 84 LEU A N 1
ATOM 638 C CA . LEU A 1 84 ? 20.032 -15.415 -5.912 1.00 61.28 84 L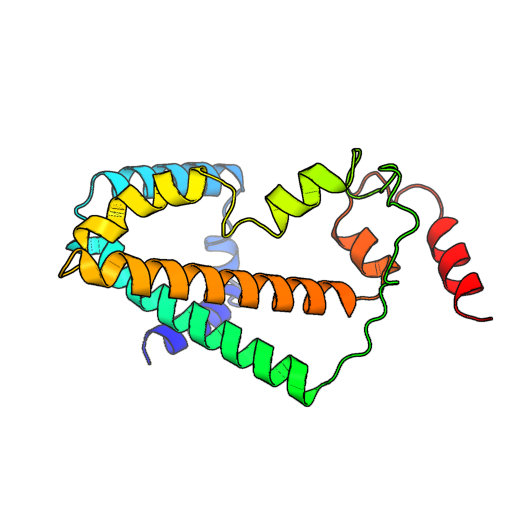EU A CA 1
ATOM 639 C C . LEU A 1 84 ? 20.665 -14.415 -6.876 1.00 61.28 84 LEU A C 1
ATOM 641 O O . LEU A 1 84 ? 21.255 -14.787 -7.893 1.00 61.28 84 LEU A O 1
ATOM 645 N N . THR A 1 85 ? 20.543 -13.129 -6.556 1.00 66.00 85 THR A N 1
ATOM 646 C CA . THR A 1 85 ? 21.196 -12.073 -7.333 1.00 66.00 85 THR A CA 1
ATOM 647 C C . THR A 1 85 ? 22.647 -11.905 -6.884 1.00 66.00 85 THR A C 1
ATOM 649 O O . THR A 1 85 ? 22.984 -12.107 -5.723 1.00 66.00 85 THR A O 1
ATOM 652 N N . GLN A 1 86 ? 23.519 -11.454 -7.782 1.00 62.62 86 GLN A N 1
ATOM 653 C CA . GLN A 1 86 ? 24.912 -11.098 -7.457 1.00 62.62 86 GLN A CA 1
ATOM 654 C C . GLN A 1 86 ? 25.048 -9.911 -6.478 1.00 62.62 86 GLN A C 1
ATOM 656 O O . GLN A 1 86 ? 26.156 -9.517 -6.142 1.00 62.62 86 GLN A O 1
ATOM 661 N N . TYR A 1 87 ? 23.930 -9.309 -6.061 1.00 63.56 87 TYR A N 1
ATOM 662 C CA . TYR A 1 87 ? 23.875 -8.127 -5.201 1.00 63.56 87 TYR A CA 1
ATOM 663 C C . TYR A 1 87 ? 23.495 -8.458 -3.751 1.00 63.56 87 TYR A C 1
ATOM 665 O O . TYR A 1 87 ? 23.189 -7.551 -2.978 1.00 63.56 87 TYR A O 1
ATOM 673 N N . VAL A 1 88 ? 23.523 -9.740 -3.370 1.00 60.12 88 VAL A N 1
ATOM 674 C CA . VAL A 1 88 ? 23.296 -10.196 -1.985 1.00 60.12 88 VAL A CA 1
ATOM 675 C C . VAL A 1 88 ? 24.311 -9.572 -1.013 1.00 60.12 88 VAL A C 1
ATOM 677 O O . VAL A 1 88 ? 23.963 -9.298 0.134 1.00 60.12 88 VAL A O 1
ATOM 680 N N . ASP A 1 89 ? 25.508 -9.229 -1.501 1.00 59.88 89 ASP A N 1
ATOM 681 C CA . ASP A 1 89 ? 26.588 -8.580 -0.739 1.00 59.88 89 ASP A CA 1
ATOM 682 C C . ASP A 1 89 ? 26.348 -7.079 -0.457 1.00 59.88 89 ASP A C 1
ATOM 684 O O . ASP A 1 89 ? 27.215 -6.391 0.079 1.00 59.88 89 ASP A O 1
ATOM 688 N N . GLY A 1 90 ? 25.188 -6.528 -0.835 1.00 60.66 90 GLY A N 1
ATOM 689 C CA . GLY A 1 90 ? 24.820 -5.138 -0.543 1.00 60.66 90 GLY A CA 1
ATOM 690 C C . GLY A 1 90 ? 25.469 -4.087 -1.446 1.00 60.66 90 GLY A C 1
ATOM 691 O O . GLY A 1 90 ? 25.337 -2.890 -1.195 1.00 60.66 90 GLY A O 1
ATOM 692 N N . THR A 1 91 ? 26.139 -4.516 -2.518 1.00 63.25 91 THR A N 1
ATOM 693 C CA . THR A 1 91 ? 26.723 -3.670 -3.578 1.00 63.25 91 THR A CA 1
ATOM 694 C C . THR A 1 91 ? 25.735 -3.371 -4.714 1.00 63.25 91 THR A C 1
ATOM 696 O O . THR A 1 91 ? 26.124 -2.943 -5.803 1.00 63.25 91 THR A O 1
ATOM 699 N N . GLY A 1 92 ? 24.443 -3.610 -4.476 1.00 62.88 92 GLY A N 1
ATOM 700 C CA . GLY A 1 92 ? 23.383 -3.427 -5.456 1.00 62.88 92 GLY A CA 1
ATOM 701 C C . GLY A 1 92 ? 23.255 -1.978 -5.938 1.00 62.88 92 GLY A C 1
ATOM 702 O O . GLY A 1 92 ? 23.411 -1.040 -5.156 1.00 62.88 92 GLY A O 1
ATOM 703 N N . PRO A 1 93 ? 22.918 -1.756 -7.220 1.00 62.00 93 PRO A N 1
ATOM 704 C CA . PRO A 1 93 ? 22.742 -0.409 -7.755 1.00 62.00 93 PRO A CA 1
ATOM 705 C C . PRO A 1 93 ? 21.439 0.253 -7.269 1.00 62.00 93 PRO A C 1
ATOM 707 O O . PRO A 1 93 ? 21.340 1.477 -7.290 1.00 62.00 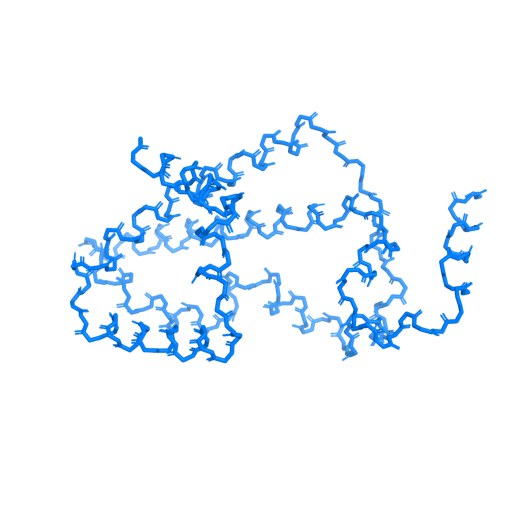93 PRO A O 1
ATOM 710 N N . LEU A 1 94 ? 20.462 -0.542 -6.805 1.00 61.56 94 LEU A N 1
ATOM 711 C CA . LEU A 1 94 ? 19.221 -0.058 -6.184 1.00 61.56 94 LEU A CA 1
ATOM 712 C C . LEU A 1 94 ? 19.392 0.275 -4.692 1.00 61.56 94 LEU A C 1
ATOM 714 O O . LEU A 1 94 ? 18.784 1.224 -4.209 1.00 61.56 94 LEU A O 1
ATOM 718 N N . TRP A 1 95 ? 20.192 -0.511 -3.963 1.00 60.09 95 TRP A N 1
ATOM 719 C CA . TRP A 1 95 ? 20.322 -0.419 -2.507 1.00 60.09 95 TRP A CA 1
ATOM 720 C C . TRP A 1 95 ? 21.751 -0.724 -2.067 1.00 60.09 95 TRP A C 1
ATOM 722 O O . TRP A 1 95 ? 22.319 -1.747 -2.449 1.00 60.09 95 TRP A O 1
ATOM 732 N N . LYS A 1 96 ? 22.298 0.151 -1.218 1.00 56.84 96 LYS A N 1
ATOM 733 C CA . LYS A 1 96 ? 23.588 -0.038 -0.547 1.00 56.84 96 LYS A CA 1
ATOM 734 C C . LYS A 1 96 ? 23.327 -0.477 0.897 1.00 56.84 96 LYS A C 1
ATOM 736 O O . LYS A 1 96 ? 22.871 0.341 1.691 1.00 56.84 96 LYS A O 1
ATOM 741 N N . GLY A 1 97 ? 23.572 -1.744 1.238 1.00 64.88 97 GLY A N 1
ATOM 742 C CA . GLY A 1 97 ? 23.359 -2.262 2.600 1.00 64.88 97 GLY A CA 1
ATOM 743 C C . GLY A 1 97 ? 23.044 -3.760 2.684 1.00 64.88 97 GLY A C 1
ATOM 744 O O . GLY A 1 97 ? 22.858 -4.422 1.669 1.00 64.88 97 GLY A O 1
ATOM 745 N N . ALA A 1 98 ? 22.994 -4.299 3.907 1.00 66.00 98 ALA A N 1
ATOM 746 C CA . ALA A 1 98 ? 22.721 -5.716 4.153 1.00 66.00 98 ALA A CA 1
ATOM 747 C C . ALA A 1 98 ? 21.295 -6.117 3.722 1.00 66.00 98 ALA A C 1
ATOM 749 O O . ALA A 1 98 ? 20.326 -5.419 4.018 1.00 66.00 98 ALA A O 1
ATOM 750 N N . LEU A 1 99 ? 21.166 -7.279 3.076 1.00 66.94 99 LEU A N 1
ATOM 751 C CA . LEU A 1 99 ? 19.899 -7.796 2.543 1.00 66.94 99 LEU A CA 1
ATOM 752 C C . LEU A 1 99 ? 18.877 -8.149 3.639 1.00 66.94 99 LEU A C 1
ATOM 754 O O . LEU A 1 99 ? 17.678 -7.925 3.475 1.00 66.94 99 LEU A O 1
ATOM 758 N N . PHE A 1 100 ? 19.352 -8.696 4.762 1.00 6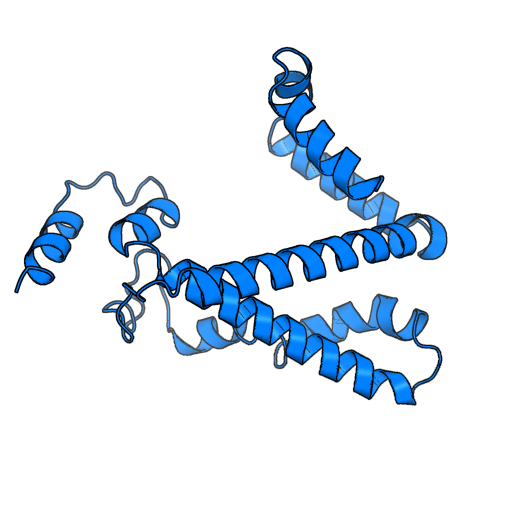7.81 100 PHE A N 1
ATOM 759 C CA . PHE A 1 100 ? 18.496 -9.302 5.785 1.00 67.81 100 PHE A CA 1
ATOM 760 C C . PHE A 1 100 ? 17.536 -8.294 6.452 1.00 67.81 100 PHE A C 1
ATOM 762 O O . PHE A 1 100 ? 16.335 -8.547 6.417 1.00 67.81 100 PHE A O 1
ATOM 769 N N . PRO A 1 101 ? 17.966 -7.119 6.964 1.00 71.06 101 PRO A N 1
ATOM 770 C CA . PRO A 1 101 ? 17.044 -6.148 7.571 1.00 71.06 101 PRO A CA 1
ATOM 771 C C . PRO A 1 101 ? 16.042 -5.564 6.568 1.00 71.06 101 PRO A C 1
ATOM 773 O O . PRO A 1 101 ? 14.889 -5.306 6.904 1.00 71.06 101 PRO A O 1
ATOM 776 N N . PHE A 1 102 ? 16.476 -5.373 5.323 1.00 69.62 102 PHE A N 1
ATOM 777 C CA . PHE A 1 102 ? 15.655 -4.772 4.281 1.00 69.62 102 PHE A CA 1
ATOM 778 C C . PHE A 1 102 ? 14.503 -5.687 3.857 1.00 69.62 102 PHE A C 1
ATOM 780 O O . PHE A 1 102 ? 13.376 -5.221 3.694 1.00 69.62 102 PHE A O 1
ATOM 787 N N . LEU A 1 103 ? 14.759 -6.992 3.741 1.00 68.38 103 LEU A N 1
ATOM 788 C CA . LEU A 1 103 ? 13.746 -7.978 3.367 1.00 68.38 103 LEU A CA 1
ATOM 789 C C . LEU A 1 103 ? 12.576 -8.007 4.368 1.00 68.38 103 LEU A C 1
ATOM 791 O O . LEU A 1 103 ? 11.416 -8.042 3.962 1.00 68.38 103 LEU A O 1
ATOM 795 N N . PHE A 1 104 ? 12.859 -7.914 5.672 1.00 62.94 104 PHE A N 1
ATOM 796 C CA . PHE A 1 104 ? 11.811 -7.880 6.701 1.00 62.94 104 PHE A CA 1
ATOM 797 C C . PHE A 1 104 ? 11.030 -6.563 6.723 1.00 62.94 104 PHE A C 1
ATOM 799 O O . PHE A 1 104 ? 9.832 -6.572 6.979 1.00 62.94 104 PHE A O 1
ATOM 806 N N . ILE A 1 105 ? 11.670 -5.434 6.422 1.00 63.72 105 ILE A N 1
ATOM 807 C CA . ILE A 1 105 ? 10.981 -4.135 6.401 1.00 63.72 105 ILE A CA 1
ATOM 808 C C . ILE A 1 105 ? 10.114 -3.977 5.146 1.00 63.72 105 ILE A C 1
ATOM 810 O O . ILE A 1 105 ? 9.087 -3.312 5.211 1.00 63.72 105 ILE A O 1
ATOM 814 N N . THR A 1 106 ? 10.515 -4.565 4.014 1.00 60.66 106 THR A N 1
ATOM 815 C CA . THR A 1 106 ? 9.860 -4.349 2.710 1.00 60.66 106 THR A CA 1
ATOM 816 C C . THR A 1 106 ? 8.908 -5.455 2.269 1.00 60.66 106 THR A C 1
ATOM 818 O O . THR A 1 106 ? 7.963 -5.167 1.538 1.00 60.66 106 THR A O 1
ATOM 821 N N . ILE A 1 107 ? 9.124 -6.701 2.705 1.00 60.97 107 ILE A N 1
ATOM 822 C CA . ILE A 1 107 ? 8.248 -7.841 2.386 1.00 60.97 107 ILE A CA 1
ATOM 823 C C . ILE A 1 107 ? 7.451 -8.277 3.618 1.00 60.97 107 ILE A C 1
ATOM 825 O O . ILE A 1 107 ? 6.260 -8.558 3.510 1.00 60.97 107 ILE A O 1
ATOM 829 N N . ALA A 1 108 ? 8.061 -8.281 4.808 1.00 57.28 108 ALA A N 1
ATOM 830 C CA . ALA A 1 108 ? 7.379 -8.661 6.052 1.00 57.28 108 ALA A CA 1
ATOM 831 C C . ALA A 1 108 ? 6.620 -7.495 6.716 1.00 57.28 108 ALA A C 1
ATOM 833 O O . ALA A 1 108 ? 6.371 -7.515 7.928 1.00 57.28 108 ALA A O 1
ATOM 834 N N . CYS A 1 109 ? 6.198 -6.509 5.914 1.00 59.44 109 CYS A N 1
ATOM 835 C CA . CYS A 1 109 ? 5.377 -5.372 6.330 1.00 59.44 109 CYS A CA 1
ATOM 836 C C . CYS A 1 109 ? 4.149 -5.803 7.151 1.00 59.44 109 CYS A C 1
ATOM 838 O O . CYS A 1 109 ? 3.703 -5.055 8.010 1.00 59.44 109 CYS A O 1
ATOM 840 N N . GLY A 1 110 ? 3.630 -7.015 6.936 1.00 53.16 110 GLY A N 1
ATOM 841 C CA . GLY A 1 110 ? 2.372 -7.461 7.528 1.00 53.16 110 GLY A CA 1
ATOM 842 C C . GLY A 1 110 ? 2.409 -7.887 8.998 1.00 53.16 110 GLY A C 1
ATOM 843 O O . GLY A 1 110 ? 1.369 -7.806 9.629 1.00 53.16 110 GLY A O 1
ATOM 844 N N . ALA A 1 111 ? 3.537 -8.324 9.582 1.00 46.31 111 ALA A N 1
ATOM 845 C CA . ALA A 1 111 ? 3.492 -9.017 10.890 1.00 46.31 111 ALA A CA 1
ATOM 846 C C . ALA A 1 111 ? 4.492 -8.543 11.959 1.00 46.31 111 ALA A C 1
ATOM 848 O O . ALA A 1 111 ? 4.236 -8.731 13.146 1.00 46.31 111 ALA A O 1
ATOM 849 N N . VAL A 1 112 ? 5.623 -7.942 11.571 1.00 53.53 112 VAL A N 1
ATOM 850 C CA . VAL A 1 112 ? 6.736 -7.667 12.510 1.00 53.53 112 VAL A CA 1
ATOM 851 C C . VAL A 1 112 ? 6.908 -6.171 12.804 1.00 53.53 112 VAL A C 1
ATOM 853 O O . VAL A 1 112 ? 7.452 -5.796 13.841 1.00 53.53 112 VAL A O 1
ATOM 856 N N . SER A 1 113 ? 6.402 -5.287 11.939 1.00 55.69 113 SER A N 1
ATOM 857 C CA . SER A 1 113 ? 6.487 -3.843 12.166 1.00 55.69 113 SER A CA 1
ATOM 858 C C . SER A 1 113 ? 5.379 -3.392 13.117 1.00 55.69 113 SER A C 1
ATOM 860 O O . SER A 1 113 ? 4.233 -3.198 12.710 1.00 55.69 113 SER A O 1
ATOM 862 N N . GLY A 1 114 ? 5.718 -3.172 14.392 1.00 54.78 114 GLY A N 1
ATOM 863 C CA . GLY A 1 114 ? 4.808 -2.597 15.396 1.00 54.78 114 GLY A CA 1
ATOM 864 C C . GLY A 1 114 ? 4.137 -1.280 14.963 1.00 54.78 114 GLY A C 1
ATOM 865 O O . GLY A 1 114 ? 3.118 -0.892 15.528 1.00 54.78 114 GLY A O 1
ATOM 866 N N . PHE A 1 115 ? 4.641 -0.629 13.909 1.00 57.78 115 PHE A N 1
ATOM 867 C CA . PHE A 1 115 ? 4.026 0.534 13.278 1.00 57.78 115 PHE A CA 1
ATOM 868 C C . PHE A 1 115 ? 2.629 0.249 12.697 1.00 57.78 115 PHE A C 1
ATOM 870 O O . PHE A 1 115 ? 1.729 1.064 12.868 1.00 57.78 115 PHE A O 1
ATOM 877 N N . HIS A 1 116 ? 2.388 -0.910 12.073 1.00 62.56 116 HIS A N 1
ATOM 878 C CA . HIS A 1 116 ? 1.052 -1.230 11.550 1.00 62.56 116 HIS A CA 1
ATOM 879 C C . HIS A 1 116 ? 0.040 -1.530 12.653 1.00 62.56 116 HIS A C 1
ATOM 881 O O . HIS A 1 116 ? -1.116 -1.133 12.530 1.00 62.56 116 HIS A O 1
ATOM 887 N N . ALA A 1 117 ? 0.463 -2.142 13.762 1.00 62.84 117 ALA A N 1
ATOM 888 C CA . ALA A 1 117 ? -0.391 -2.287 14.940 1.00 62.8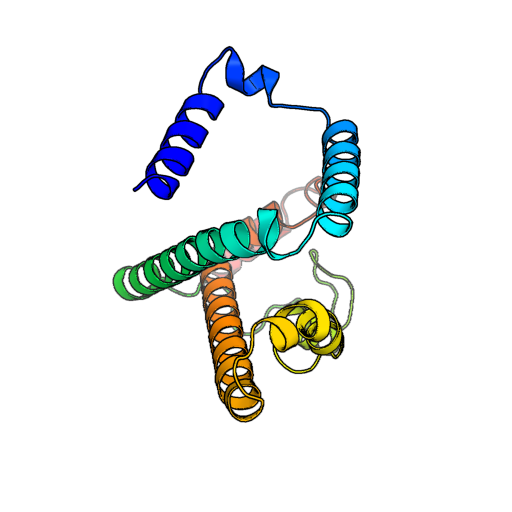4 117 ALA A CA 1
ATOM 889 C C . ALA A 1 117 ? -0.763 -0.912 15.531 1.00 62.84 117 ALA A C 1
ATOM 891 O O . ALA A 1 117 ? -1.927 -0.678 15.858 1.00 62.84 117 ALA A O 1
ATOM 892 N N . LEU A 1 118 ? 0.193 0.026 15.583 1.00 61.34 118 LEU A N 1
ATOM 893 C CA . LEU A 1 118 ? -0.043 1.403 16.030 1.00 61.34 118 LEU A CA 1
ATOM 894 C C . LEU A 1 118 ? -1.017 2.157 15.115 1.00 61.34 118 LEU A C 1
ATOM 896 O O . LEU A 1 118 ? -1.959 2.767 15.611 1.00 61.34 118 LEU A O 1
ATOM 900 N N . ILE A 1 119 ? -0.850 2.083 13.793 1.00 62.78 119 ILE A N 1
ATOM 901 C CA . ILE A 1 119 ? -1.745 2.758 12.838 1.00 62.78 119 ILE A CA 1
ATOM 902 C C . ILE A 1 119 ? -3.130 2.086 12.782 1.00 62.78 119 ILE A C 1
ATOM 904 O O . ILE A 1 119 ? -4.148 2.777 12.794 1.00 62.78 119 ILE A O 1
ATOM 908 N N . SER A 1 120 ? -3.192 0.749 12.801 1.00 67.31 120 SER A N 1
ATOM 909 C CA . SER A 1 120 ? -4.451 -0.016 12.809 1.00 67.31 120 SER A CA 1
ATOM 910 C C . SER A 1 120 ? -5.284 0.244 14.068 1.00 67.31 120 SER A C 1
ATOM 912 O O . SER A 1 120 ? -6.512 0.250 13.999 1.00 67.31 120 SER A O 1
ATOM 914 N N . SER A 1 121 ? -4.651 0.565 15.204 1.00 63.38 121 SER A N 1
ATOM 915 C CA . SER A 1 121 ? -5.356 0.920 16.447 1.00 63.38 121 SER A CA 1
ATOM 916 C C . SER A 1 121 ? -6.238 2.179 16.335 1.00 63.38 121 SER A C 1
ATOM 918 O O . SER A 1 121 ? -7.119 2.401 17.167 1.00 63.38 121 SER A O 1
ATOM 920 N N . GLY A 1 122 ? -6.046 3.003 15.298 1.00 69.81 122 GLY A N 1
ATOM 921 C CA . GLY A 1 122 ? -6.785 4.248 15.106 1.00 69.81 122 GLY A CA 1
ATOM 922 C C . GLY A 1 122 ? -8.239 4.048 14.674 1.00 69.81 122 GLY A C 1
ATOM 923 O O . GLY A 1 122 ? -9.144 4.624 15.282 1.00 69.81 122 GLY A O 1
ATOM 924 N N . THR A 1 123 ? -8.483 3.250 13.635 1.00 72.75 123 THR A N 1
ATOM 925 C CA . THR A 1 123 ? -9.811 3.100 13.008 1.00 72.75 123 THR A CA 1
ATOM 926 C C . THR A 1 123 ? -10.400 1.708 13.192 1.00 72.75 123 THR A C 1
ATOM 928 O O . THR A 1 123 ? -11.602 1.603 13.424 1.00 72.75 123 THR A O 1
ATOM 931 N N . THR A 1 124 ? -9.578 0.654 13.189 1.00 76.12 124 THR A N 1
ATOM 932 C CA . THR A 1 124 ? -10.039 -0.738 13.312 1.00 76.12 124 THR A CA 1
ATOM 933 C C . THR A 1 124 ? -10.839 -0.973 14.602 1.00 76.12 124 THR A C 1
ATOM 935 O O . THR A 1 124 ? -11.965 -1.456 14.499 1.00 76.12 124 THR A O 1
ATOM 938 N N . PRO A 1 125 ? -10.391 -0.544 15.805 1.00 74.62 125 PRO A N 1
ATOM 939 C CA . PRO A 1 125 ? -11.166 -0.734 17.036 1.00 74.62 125 PRO A CA 1
ATOM 940 C C . PRO A 1 125 ? -12.486 0.039 17.069 1.00 74.62 125 PRO A C 1
ATOM 942 O O . PRO A 1 125 ? -13.401 -0.354 17.779 1.00 74.62 125 PRO A O 1
ATOM 945 N N . LYS A 1 126 ? -12.598 1.133 16.303 1.00 72.19 126 LYS A N 1
ATOM 946 C CA . LYS A 1 126 ? -13.814 1.961 16.231 1.00 72.19 126 LYS A CA 1
ATOM 947 C C . LYS A 1 126 ? -14.874 1.384 15.286 1.00 72.19 126 LYS A C 1
ATOM 949 O O . LYS A 1 126 ? -16.012 1.838 15.320 1.00 72.19 126 LYS A O 1
ATOM 954 N N . LEU A 1 127 ? -14.491 0.434 14.430 1.00 76.38 127 LEU A N 1
ATOM 955 C CA . LEU A 1 127 ? -15.356 -0.203 13.430 1.00 76.38 127 LEU A CA 1
ATOM 956 C C . LEU A 1 127 ? -15.657 -1.677 13.750 1.00 76.38 127 LEU A C 1
ATOM 958 O O . LEU A 1 127 ? -16.501 -2.279 13.091 1.00 76.38 127 LEU A O 1
ATOM 962 N N . LEU A 1 128 ? -14.981 -2.259 14.745 1.00 81.31 128 LEU A N 1
ATOM 963 C CA . LEU A 1 128 ? -15.265 -3.603 15.241 1.00 81.31 128 LEU A CA 1
ATOM 964 C C . LEU A 1 128 ? -16.570 -3.613 16.041 1.00 81.31 128 LEU A C 1
ATOM 966 O O . LEU A 1 128 ? -16.766 -2.784 16.926 1.00 81.31 128 LEU A O 1
ATOM 970 N N . ALA A 1 129 ? -17.440 -4.583 15.756 1.00 81.00 129 ALA A N 1
ATOM 971 C CA . ALA A 1 129 ? -18.664 -4.785 16.526 1.00 81.00 129 ALA A CA 1
ATOM 972 C C . ALA A 1 129 ? -18.371 -5.437 17.886 1.00 81.00 129 ALA A C 1
ATOM 974 O O . ALA A 1 129 ? -18.975 -5.071 18.893 1.00 81.00 129 ALA A O 1
ATOM 975 N N . CYS A 1 130 ? -17.445 -6.400 17.919 1.00 83.75 130 CYS A N 1
ATOM 976 C CA . CYS A 1 130 ? -17.041 -7.133 19.116 1.00 83.75 130 CYS A CA 1
ATOM 977 C C . CYS A 1 130 ? -15.525 -7.396 19.114 1.00 83.75 130 CYS A C 1
ATOM 979 O O . CYS A 1 130 ? -14.901 -7.536 18.063 1.00 83.75 130 CYS A O 1
ATOM 981 N N . GLU A 1 131 ? -14.921 -7.521 20.300 1.00 83.06 131 GLU A N 1
ATOM 982 C CA . GLU A 1 131 ? -13.481 -7.800 20.453 1.00 83.06 131 GLU A CA 1
ATOM 983 C C . GLU A 1 131 ? -13.079 -9.163 19.866 1.00 83.06 131 GLU A C 1
ATOM 985 O O . GLU A 1 131 ? -11.985 -9.325 19.326 1.00 83.06 131 GLU A O 1
ATOM 990 N N . THR A 1 132 ? -13.994 -10.132 19.887 1.00 84.69 132 THR A N 1
ATOM 991 C CA . THR A 1 132 ? -13.796 -11.458 19.288 1.00 84.69 132 THR A CA 1
ATOM 992 C C . THR A 1 132 ? -13.504 -11.397 17.788 1.00 84.69 132 THR A C 1
ATOM 994 O O . THR A 1 132 ? -12.761 -12.236 17.274 1.00 84.69 132 THR A O 1
ATOM 997 N N . ASP A 1 133 ? -14.013 -10.376 17.094 1.00 83.25 133 ASP A N 1
ATOM 998 C CA . ASP A 1 133 ? -13.832 -10.208 15.650 1.00 83.25 133 ASP A CA 1
ATOM 999 C C . ASP A 1 133 ? -12.444 -9.649 15.307 1.00 83.25 133 ASP A C 1
ATOM 1001 O O . ASP A 1 133 ? -11.958 -9.833 14.188 1.00 83.25 133 ASP A O 1
ATOM 1005 N N . ALA A 1 134 ? -11.757 -9.030 16.278 1.00 82.19 134 ALA A N 1
ATOM 1006 C CA . ALA A 1 134 ? -10.429 -8.450 16.091 1.00 82.19 134 ALA A CA 1
ATOM 1007 C C . ALA A 1 134 ? -9.416 -9.496 15.613 1.00 82.19 134 ALA A C 1
ATOM 1009 O O . ALA A 1 134 ? -8.593 -9.221 14.738 1.00 82.19 134 ALA A O 1
ATOM 1010 N N . ARG A 1 135 ? -9.500 -10.722 16.148 1.00 81.50 135 ARG A N 1
ATOM 1011 C CA . ARG A 1 135 ? -8.601 -11.816 15.768 1.00 81.50 135 ARG A CA 1
ATOM 1012 C C . ARG A 1 135 ? -8.836 -12.264 14.330 1.00 81.50 135 ARG A C 1
ATOM 1014 O O . ARG A 1 135 ? -7.871 -12.469 13.598 1.00 81.50 135 ARG A O 1
ATOM 1021 N N . PHE A 1 136 ? -10.096 -12.419 13.930 1.00 83.38 136 PHE A N 1
ATOM 1022 C CA . PHE A 1 136 ? -10.442 -12.860 12.581 1.00 83.38 136 PHE A CA 1
ATOM 1023 C C . PHE A 1 136 ? -10.076 -11.797 11.539 1.00 83.38 136 PHE A C 1
ATOM 1025 O O . PHE A 1 136 ? -9.411 -12.105 10.551 1.00 83.38 136 PHE A O 1
ATOM 1032 N N . ILE A 1 137 ? -10.434 -10.538 11.799 1.00 82.75 137 ILE A N 1
ATOM 1033 C CA . ILE A 1 137 ? -10.159 -9.415 10.896 1.00 82.75 137 ILE A CA 1
ATOM 1034 C C . ILE A 1 137 ? -8.656 -9.143 10.805 1.00 82.75 137 ILE A C 1
ATOM 1036 O O . ILE A 1 137 ? -8.134 -8.995 9.703 1.00 82.75 137 ILE A O 1
ATOM 1040 N N . GLY A 1 138 ? -7.940 -9.145 11.933 1.00 78.25 138 GLY A N 1
ATOM 1041 C CA . GLY A 1 138 ? -6.489 -8.959 11.955 1.00 78.25 138 GLY A CA 1
ATOM 1042 C C . GLY A 1 138 ? -5.741 -10.070 11.217 1.00 78.25 138 GLY A C 1
ATOM 1043 O O . GLY A 1 138 ? -4.879 -9.787 10.388 1.00 78.25 138 GLY A O 1
ATOM 1044 N N . TYR A 1 139 ? -6.102 -11.335 11.456 1.00 80.38 139 TYR A N 1
ATOM 1045 C CA . TYR A 1 139 ? -5.482 -12.466 10.763 1.00 80.38 139 TYR A CA 1
ATOM 1046 C C . TYR A 1 139 ? -5.780 -12.454 9.257 1.00 80.38 139 TYR A C 1
ATOM 1048 O O . TYR A 1 139 ? -4.868 -12.603 8.444 1.00 80.38 139 TYR A O 1
ATOM 1056 N N . GLY A 1 140 ? -7.037 -12.208 8.874 1.00 81.50 140 GLY A N 1
ATOM 1057 C CA . GLY A 1 140 ? -7.435 -12.087 7.472 1.00 81.50 140 GLY A CA 1
ATOM 1058 C C . GLY A 1 140 ? -6.721 -10.941 6.750 1.00 81.50 140 GLY A C 1
ATOM 1059 O O . GLY A 1 140 ? -6.274 -11.119 5.617 1.00 81.50 140 GLY A O 1
ATOM 1060 N N . ALA A 1 141 ? -6.541 -9.795 7.414 1.00 77.62 141 ALA A N 1
ATOM 1061 C CA . ALA A 1 141 ? -5.787 -8.668 6.872 1.00 77.62 141 ALA A CA 1
ATOM 1062 C C . ALA A 1 141 ? -4.318 -9.035 6.608 1.00 77.62 141 ALA A C 1
ATOM 1064 O O . ALA A 1 141 ? -3.821 -8.782 5.512 1.00 77.62 141 ALA A O 1
ATOM 1065 N N . MET A 1 142 ? -3.647 -9.702 7.555 1.00 76.31 142 MET A N 1
ATOM 1066 C CA . MET A 1 142 ? -2.252 -10.126 7.373 1.00 76.31 142 MET A CA 1
ATOM 1067 C C . MET A 1 142 ? -2.083 -11.134 6.234 1.00 76.31 142 MET A C 1
ATOM 1069 O O . MET A 1 142 ? -1.135 -11.031 5.453 1.00 76.31 142 MET A O 1
ATOM 1073 N N . LEU A 1 143 ? -3.014 -12.084 6.095 1.00 79.69 143 LEU A N 1
ATOM 1074 C CA . LEU A 1 143 ? -3.002 -13.015 4.967 1.00 79.69 143 LEU A CA 1
ATOM 1075 C C . LEU A 1 143 ? -3.160 -12.274 3.634 1.00 79.69 143 LEU A C 1
ATOM 1077 O O . LEU A 1 143 ? -2.383 -12.513 2.708 1.00 79.69 143 LEU A O 1
ATOM 1081 N N . MET A 1 144 ? -4.104 -11.334 3.546 1.00 78.25 144 MET A N 1
ATOM 1082 C CA . MET A 1 144 ? -4.334 -10.558 2.325 1.00 78.25 144 MET A CA 1
ATOM 1083 C C . MET A 1 144 ? -3.141 -9.669 1.956 1.00 78.25 144 MET A C 1
ATOM 1085 O O . MET A 1 144 ? -2.777 -9.603 0.783 1.00 78.25 144 MET A O 1
ATOM 1089 N N . GLU A 1 145 ? -2.484 -9.032 2.927 1.00 77.31 145 GLU A N 1
ATOM 1090 C CA . GLU A 1 145 ? -1.260 -8.264 2.664 1.00 77.31 145 GLU A CA 1
ATOM 1091 C C . GLU A 1 145 ? -0.111 -9.156 2.184 1.00 77.31 145 GLU A C 1
ATOM 1093 O O . GLU A 1 145 ? 0.579 -8.807 1.224 1.00 77.31 145 GLU A O 1
ATOM 1098 N N . SER A 1 146 ? 0.067 -10.337 2.788 1.00 77.00 146 SER A N 1
ATOM 1099 C CA . SER A 1 146 ? 1.099 -11.282 2.347 1.00 77.00 146 SER A CA 1
ATOM 1100 C C . SER A 1 146 ? 0.853 -11.783 0.921 1.00 77.00 146 SER A C 1
ATOM 1102 O O . SER A 1 146 ? 1.795 -11.909 0.140 1.00 77.00 146 SER A O 1
ATOM 1104 N N . PHE A 1 147 ? -0.412 -11.982 0.535 1.00 82.19 147 PHE A N 1
ATOM 1105 C CA . PHE A 1 147 ? -0.773 -12.354 -0.829 1.00 82.19 147 PHE A CA 1
ATOM 1106 C C . PHE A 1 147 ? -0.376 -11.263 -1.831 1.00 82.19 147 PHE A C 1
ATOM 1108 O O . PHE A 1 147 ? 0.278 -11.561 -2.830 1.00 82.19 147 PHE A O 1
ATOM 1115 N N . VAL A 1 148 ? -0.680 -9.992 -1.534 1.00 80.81 148 VAL A N 1
ATOM 1116 C CA . VAL A 1 148 ? -0.260 -8.840 -2.356 1.00 80.81 148 VAL A CA 1
ATOM 1117 C C . VAL A 1 148 ? 1.259 -8.779 -2.499 1.00 80.81 148 VAL A C 1
ATOM 1119 O O . VAL A 1 148 ? 1.756 -8.549 -3.603 1.00 80.81 148 VAL A O 1
ATOM 1122 N N . ALA A 1 149 ? 2.002 -9.023 -1.417 1.00 79.12 149 ALA A N 1
ATOM 1123 C CA . ALA A 1 149 ? 3.462 -9.043 -1.452 1.00 79.12 149 ALA A CA 1
ATOM 1124 C C . ALA A 1 149 ? 4.002 -10.131 -2.397 1.00 79.12 149 ALA A C 1
ATOM 1126 O O . ALA A 1 149 ? 4.915 -9.864 -3.181 1.00 79.12 149 ALA A O 1
ATOM 1127 N N . VAL A 1 150 ? 3.403 -11.328 -2.395 1.00 80.38 150 VAL A N 1
ATOM 1128 C CA . VAL A 1 150 ? 3.756 -12.394 -3.347 1.00 80.38 150 VAL A CA 1
ATOM 1129 C C . VAL A 1 150 ? 3.454 -11.966 -4.785 1.00 80.38 150 VAL A C 1
ATOM 1131 O O . VAL A 1 150 ? 4.291 -12.165 -5.663 1.00 80.38 150 VAL A O 1
ATOM 1134 N N . MET A 1 151 ? 2.310 -11.320 -5.044 1.00 82.06 151 MET A N 1
ATOM 1135 C CA . MET A 1 151 ? 1.987 -10.831 -6.392 1.00 82.06 151 MET A CA 1
ATOM 1136 C C . MET A 1 151 ? 2.990 -9.786 -6.882 1.00 82.06 151 MET A C 1
ATOM 1138 O O . MET A 1 151 ? 3.416 -9.832 -8.033 1.00 82.06 151 MET A O 1
ATOM 1142 N N . ALA A 1 152 ? 3.378 -8.854 -6.009 1.00 81.12 152 ALA A N 1
ATOM 1143 C CA . ALA A 1 152 ? 4.371 -7.833 -6.317 1.00 81.12 152 ALA A CA 1
ATOM 1144 C C . ALA A 1 152 ? 5.744 -8.458 -6.611 1.00 81.12 152 ALA A C 1
ATOM 1146 O O . ALA A 1 152 ? 6.414 -8.044 -7.557 1.00 81.12 152 ALA A O 1
ATOM 1147 N N . LEU A 1 153 ? 6.138 -9.491 -5.856 1.00 79.44 153 LEU A N 1
ATOM 1148 C CA . LEU A 1 153 ? 7.368 -10.247 -6.100 1.00 79.44 153 LEU A CA 1
ATOM 1149 C C . LEU A 1 153 ? 7.347 -10.937 -7.470 1.00 79.44 153 LEU A C 1
ATOM 1151 O O . LEU A 1 153 ? 8.316 -10.833 -8.222 1.00 79.44 153 LEU A O 1
ATOM 1155 N N . VAL A 1 154 ? 6.245 -11.609 -7.815 1.00 80.94 154 VAL A N 1
ATOM 1156 C CA . VAL A 1 154 ? 6.070 -12.224 -9.139 1.00 80.94 154 VAL A CA 1
ATOM 1157 C C . VAL A 1 154 ? 6.133 -11.151 -10.227 1.00 80.94 154 VAL A C 1
ATOM 1159 O O . VAL A 1 154 ? 6.927 -11.282 -11.151 1.00 80.94 154 VAL A O 1
ATOM 1162 N N . ALA A 1 155 ? 5.392 -10.048 -10.088 1.00 81.38 155 ALA A N 1
ATOM 1163 C CA . ALA A 1 155 ? 5.390 -8.950 -11.056 1.00 81.38 155 ALA A CA 1
ATOM 1164 C C . ALA A 1 155 ? 6.778 -8.306 -11.249 1.00 81.38 155 ALA A C 1
ATOM 1166 O O . ALA A 1 155 ? 7.121 -7.903 -12.357 1.00 81.38 155 ALA A O 1
ATOM 1167 N N . ALA A 1 156 ? 7.603 -8.235 -10.202 1.00 78.19 156 ALA A N 1
ATOM 1168 C CA . ALA A 1 156 ? 8.986 -7.781 -10.323 1.00 78.19 156 ALA A CA 1
ATOM 1169 C C . ALA A 1 156 ? 9.884 -8.821 -11.021 1.00 78.19 156 ALA A C 1
ATOM 1171 O O . ALA A 1 156 ? 10.729 -8.453 -11.834 1.00 78.19 156 ALA A O 1
ATOM 1172 N N . SER A 1 157 ? 9.682 -10.112 -10.740 1.00 78.62 157 SER A N 1
ATOM 1173 C CA . SER A 1 157 ? 10.545 -11.210 -11.210 1.00 78.62 157 SER A CA 1
ATOM 1174 C C . SER A 1 157 ? 10.344 -11.594 -12.680 1.00 78.62 157 SER A C 1
ATOM 1176 O O . SER A 1 157 ? 11.196 -12.272 -13.260 1.00 78.62 157 SER A O 1
ATOM 1178 N N . ILE A 1 158 ? 9.228 -11.179 -13.285 1.00 81.75 158 ILE A N 1
ATOM 1179 C CA . ILE A 1 158 ? 8.921 -11.404 -14.709 1.00 81.75 158 ILE A CA 1
ATOM 1180 C C . ILE A 1 158 ? 9.572 -10.363 -15.630 1.00 81.75 158 ILE A C 1
ATOM 1182 O O . ILE A 1 158 ? 9.703 -10.590 -16.834 1.00 81.75 158 ILE A O 1
ATOM 1186 N N . ILE A 1 159 ? 9.976 -9.210 -15.084 1.00 79.56 159 ILE A N 1
ATOM 1187 C CA . ILE A 1 159 ? 10.623 -8.140 -15.847 1.00 79.56 159 ILE A CA 1
ATOM 1188 C C . ILE A 1 159 ? 12.079 -8.534 -16.108 1.00 79.56 159 ILE A C 1
ATOM 1190 O O . ILE A 1 159 ? 12.770 -9.053 -15.233 1.00 79.56 159 ILE A O 1
ATOM 1194 N N . GLU A 1 160 ? 12.565 -8.254 -17.318 1.00 76.44 160 GLU A N 1
ATOM 1195 C CA . GLU A 1 160 ? 13.966 -8.473 -17.677 1.00 76.44 160 GLU A CA 1
ATOM 1196 C C . GLU A 1 160 ? 14.885 -7.725 -16.686 1.00 76.44 160 GLU A C 1
ATOM 1198 O O . GLU A 1 160 ? 14.726 -6.507 -16.531 1.00 76.44 160 GLU A O 1
ATOM 1203 N N . PRO A 1 161 ? 15.862 -8.386 -16.031 1.00 67.88 161 PRO A N 1
ATOM 1204 C CA . PRO A 1 161 ? 16.641 -7.769 -14.956 1.00 67.88 161 PRO A CA 1
ATOM 1205 C C . PRO A 1 161 ? 17.293 -6.441 -15.361 1.00 67.88 161 PRO A C 1
ATOM 1207 O O . PRO A 1 161 ? 17.272 -5.476 -14.600 1.00 67.88 161 PRO A O 1
ATOM 1210 N N . GLY A 1 162 ? 17.810 -6.349 -16.592 1.00 66.69 162 GLY A N 1
ATOM 1211 C CA . GLY A 1 162 ? 18.395 -5.114 -17.123 1.00 66.69 162 GLY A CA 1
ATOM 1212 C C . GLY A 1 162 ? 17.405 -3.944 -17.198 1.00 66.69 162 GLY A C 1
ATOM 1213 O O . GLY A 1 162 ? 17.771 -2.815 -16.874 1.00 66.69 162 GLY A O 1
ATOM 1214 N N . LEU A 1 163 ? 16.145 -4.208 -17.557 1.00 72.44 163 LEU A N 1
ATOM 1215 C CA . LEU A 1 163 ? 15.085 -3.198 -17.598 1.00 72.44 163 LEU A CA 1
ATOM 1216 C C . LEU A 1 163 ? 14.621 -2.823 -16.185 1.00 72.44 163 LEU A C 1
ATOM 1218 O O . LEU A 1 163 ? 14.454 -1.642 -15.885 1.00 72.44 163 LEU A O 1
ATOM 1222 N N . TYR A 1 164 ? 14.492 -3.812 -15.299 1.00 72.25 164 TYR A N 1
ATOM 1223 C CA . TYR A 1 164 ? 14.128 -3.595 -13.900 1.00 72.25 164 TYR A CA 1
ATOM 1224 C C . TYR A 1 164 ? 15.116 -2.661 -13.183 1.00 72.25 164 TYR A C 1
ATOM 1226 O O . TYR A 1 164 ? 14.702 -1.721 -12.501 1.00 72.25 164 TYR A O 1
ATOM 1234 N N . PHE A 1 165 ? 16.425 -2.865 -13.371 1.00 70.88 165 PHE A N 1
ATOM 1235 C CA . PHE A 1 165 ? 17.445 -1.978 -12.803 1.00 70.88 165 PHE A CA 1
ATOM 1236 C C . PHE A 1 165 ? 17.450 -0.595 -13.469 1.00 70.88 165 PHE A C 1
ATOM 1238 O O . PHE A 1 165 ? 17.650 0.403 -12.779 1.00 70.88 165 PHE A O 1
ATOM 1245 N N . ALA A 1 166 ? 17.189 -0.502 -14.776 1.00 69.12 166 ALA A N 1
ATOM 1246 C CA . ALA A 1 166 ? 17.136 0.782 -15.480 1.00 69.12 166 ALA A CA 1
ATOM 1247 C C . ALA A 1 166 ? 15.976 1.674 -15.005 1.00 69.12 166 ALA A C 1
ATOM 1249 O O . ALA A 1 166 ? 16.136 2.886 -14.899 1.00 69.12 166 ALA A O 1
ATOM 1250 N N . MET A 1 167 ? 14.822 1.081 -14.690 1.00 74.12 167 MET A N 1
ATOM 1251 C CA . MET A 1 167 ? 13.655 1.813 -14.188 1.00 74.12 167 MET A CA 1
ATOM 1252 C C . MET A 1 167 ? 13.817 2.271 -12.735 1.00 74.12 167 MET A C 1
ATOM 1254 O O . MET A 1 167 ? 13.332 3.341 -12.376 1.00 74.12 167 MET A O 1
ATOM 1258 N N . ASN A 1 168 ? 14.492 1.474 -11.902 1.00 73.31 168 ASN A N 1
ATOM 1259 C CA . ASN A 1 168 ? 14.529 1.683 -10.453 1.00 73.31 168 ASN A CA 1
ATOM 1260 C C . ASN A 1 168 ? 15.838 2.308 -9.931 1.00 73.31 168 ASN A C 1
ATOM 1262 O O . ASN A 1 168 ? 16.005 2.435 -8.720 1.00 73.31 168 ASN A O 1
ATOM 1266 N N . THR A 1 169 ? 16.777 2.698 -10.802 1.00 69.81 169 THR A N 1
ATOM 1267 C CA . THR A 1 169 ? 18.021 3.378 -10.394 1.00 69.81 169 THR A CA 1
ATOM 1268 C C . THR A 1 169 ? 18.029 4.862 -10.767 1.00 69.81 169 THR A C 1
ATOM 1270 O O . THR A 1 169 ? 17.427 5.260 -11.768 1.00 69.81 169 THR A O 1
ATOM 1273 N N . PRO A 1 170 ? 18.716 5.722 -9.985 1.00 60.94 170 PRO A N 1
ATOM 1274 C CA . PRO A 1 170 ? 18.824 7.141 -10.299 1.00 60.94 170 PRO A CA 1
ATOM 1275 C C . PRO A 1 170 ? 19.442 7.364 -11.681 1.00 60.94 170 PRO A C 1
ATOM 1277 O O . PRO A 1 170 ? 20.417 6.704 -12.052 1.00 60.94 170 PRO A O 1
ATOM 1280 N N . ARG A 1 171 ? 18.950 8.378 -12.411 1.00 51.59 171 ARG A N 1
ATOM 1281 C CA . ARG A 1 171 ? 19.408 8.697 -13.777 1.00 51.59 171 ARG A CA 1
ATOM 1282 C C . ARG A 1 171 ? 20.917 9.003 -13.910 1.00 51.59 171 ARG A C 1
ATOM 1284 O O . ARG A 1 171 ? 21.432 9.140 -15.007 1.00 51.59 171 ARG A O 1
ATOM 1291 N N . GLN A 1 172 ? 21.647 9.133 -12.813 1.00 47.75 172 GLN A N 1
ATOM 1292 C CA . GLN A 1 172 ? 23.082 9.420 -12.828 1.00 47.75 172 GLN A CA 1
ATOM 1293 C C . GLN A 1 172 ? 23.949 8.149 -12.897 1.00 47.75 172 GLN A C 1
ATOM 1295 O O . GLN A 1 172 ? 25.129 8.243 -13.209 1.00 47.75 172 GLN A O 1
ATOM 1300 N N . VAL A 1 173 ? 23.380 6.959 -12.662 1.00 50.88 173 VAL A N 1
ATOM 1301 C CA . VAL A 1 173 ? 24.126 5.683 -12.656 1.00 50.88 173 VAL A CA 1
ATOM 1302 C C . VAL A 1 173 ? 24.202 5.040 -14.054 1.00 50.88 173 VAL A C 1
ATOM 1304 O O . VAL A 1 173 ? 25.105 4.250 -14.315 1.00 50.88 173 VAL A O 1
ATOM 1307 N N . TRP A 1 174 ? 23.317 5.414 -14.990 1.00 41.94 174 TRP A N 1
ATOM 1308 C CA . TRP A 1 174 ? 23.310 4.888 -16.369 1.00 41.94 174 TRP A CA 1
ATOM 1309 C C . TRP A 1 174 ? 24.191 5.666 -17.359 1.00 41.94 174 TRP A C 1
ATOM 1311 O O . TRP A 1 174 ? 24.396 5.197 -18.474 1.00 41.94 174 TRP A O 1
ATOM 1321 N N . ALA A 1 175 ? 24.723 6.833 -16.978 1.00 37.72 175 ALA A N 1
ATOM 1322 C CA . ALA A 1 175 ? 25.536 7.677 -17.863 1.00 37.72 175 ALA A CA 1
ATOM 1323 C C . ALA A 1 175 ? 26.977 7.162 -18.082 1.00 37.72 175 ALA A C 1
ATOM 1325 O O . ALA A 1 175 ? 27.750 7.785 -18.808 1.00 37.72 175 ALA A O 1
ATOM 1326 N N . LEU A 1 176 ? 27.353 6.027 -17.484 1.00 37.16 176 LEU A N 1
ATOM 1327 C CA . LEU A 1 176 ? 28.605 5.333 -17.790 1.00 37.16 176 LEU A CA 1
ATOM 1328 C C . LEU A 1 176 ? 28.365 4.319 -18.920 1.00 37.16 176 LEU A C 1
ATOM 1330 O O . LEU A 1 176 ? 27.339 3.634 -18.917 1.00 37.16 176 LEU A O 1
ATOM 1334 N N . PRO A 1 177 ? 29.282 4.215 -19.899 1.00 36.94 177 PRO A N 1
ATOM 1335 C CA . PRO A 1 177 ? 29.055 3.460 -21.121 1.00 36.94 177 PRO A CA 1
ATOM 1336 C C . PRO A 1 177 ? 28.705 2.008 -20.799 1.00 36.94 177 PRO A C 1
ATOM 1338 O O . PRO A 1 177 ? 29.375 1.343 -20.012 1.00 36.94 177 PRO A O 1
ATOM 1341 N N . CYS A 1 178 ? 27.631 1.551 -21.436 1.00 46.81 178 CYS A N 1
ATOM 1342 C CA . CYS A 1 178 ? 27.092 0.198 -21.471 1.00 46.81 178 CYS A CA 1
ATOM 1343 C C . CYS A 1 178 ? 28.175 -0.911 -21.486 1.00 46.81 178 CYS A C 1
ATOM 1345 O O . CYS A 1 178 ? 28.527 -1.444 -22.535 1.00 46.81 178 CYS A O 1
ATOM 1347 N N . GLN A 1 179 ? 28.688 -1.291 -20.314 1.00 44.25 179 GLN A N 1
ATOM 1348 C CA . GLN A 1 179 ? 29.492 -2.507 -20.120 1.00 44.25 179 GLN A CA 1
ATOM 1349 C C . GLN A 1 179 ? 28.725 -3.570 -19.322 1.00 44.25 179 GLN A C 1
ATOM 1351 O O . GLN A 1 179 ? 28.945 -4.764 -19.507 1.00 44.25 179 GLN A O 1
ATOM 1356 N N . THR A 1 180 ? 27.773 -3.172 -18.474 1.00 43.06 180 THR A N 1
ATOM 1357 C CA . THR A 1 180 ? 27.013 -4.113 -17.632 1.00 43.06 180 THR A CA 1
ATOM 1358 C C . THR A 1 180 ? 25.846 -4.767 -18.383 1.00 43.06 180 THR A C 1
ATOM 1360 O O . THR A 1 180 ? 25.566 -5.944 -18.160 1.00 43.06 180 THR A O 1
ATOM 1363 N N . CYS A 1 181 ? 25.215 -4.056 -19.329 1.00 40.94 181 CYS A N 1
ATOM 1364 C CA . CYS A 1 181 ? 24.126 -4.594 -20.162 1.00 40.94 181 CYS A CA 1
ATOM 1365 C C . CYS A 1 181 ? 24.624 -5.652 -21.163 1.00 40.94 181 CYS A C 1
ATOM 1367 O O . CYS A 1 181 ? 23.995 -6.693 -21.348 1.00 40.94 181 CYS A O 1
ATOM 1369 N N . THR A 1 182 ? 25.801 -5.441 -21.755 1.00 39.97 182 THR A N 1
ATOM 1370 C CA . THR A 1 182 ? 26.448 -6.403 -22.663 1.00 39.97 182 THR A CA 1
ATOM 1371 C C . THR A 1 182 ? 26.952 -7.648 -21.932 1.00 39.97 182 THR A C 1
ATOM 1373 O O . THR A 1 182 ? 26.868 -8.749 -22.474 1.00 39.97 182 THR A O 1
ATOM 1376 N N . ARG A 1 183 ? 27.402 -7.523 -20.676 1.00 38.12 183 ARG A N 1
ATOM 1377 C CA . ARG A 1 183 ? 27.886 -8.670 -19.886 1.00 38.12 183 ARG A CA 1
ATOM 1378 C C . ARG A 1 183 ? 26.773 -9.626 -19.454 1.00 38.12 183 ARG A C 1
ATOM 1380 O O . ARG A 1 183 ? 27.017 -10.826 -19.376 1.00 38.12 183 ARG A O 1
ATOM 1387 N N . TRP A 1 184 ? 25.566 -9.117 -19.205 1.00 37.94 184 TRP A N 1
ATOM 1388 C CA . TRP A 1 184 ? 24.403 -9.952 -18.885 1.00 37.94 184 TRP A CA 1
ATOM 1389 C C . TRP A 1 184 ? 23.842 -10.650 -20.133 1.00 37.94 184 TRP A C 1
ATOM 1391 O O . TRP A 1 184 ? 23.656 -11.863 -20.106 1.00 37.94 184 TRP A O 1
ATOM 1401 N N . ALA A 1 185 ? 23.712 -9.936 -21.259 1.00 36.75 185 ALA A N 1
ATOM 1402 C CA . ALA A 1 185 ? 23.273 -10.516 -22.536 1.00 36.75 185 ALA A CA 1
ATOM 1403 C C . ALA A 1 185 ? 24.248 -11.564 -23.120 1.00 36.75 185 ALA A C 1
ATOM 1405 O O . ALA A 1 185 ? 23.839 -12.430 -23.893 1.00 36.75 185 ALA A O 1
ATOM 1406 N N . ALA A 1 186 ? 25.536 -11.499 -22.761 1.00 38.91 186 ALA A N 1
ATOM 1407 C CA . ALA A 1 186 ? 26.539 -12.493 -23.147 1.00 38.91 186 ALA A CA 1
ATOM 1408 C C . ALA A 1 186 ? 26.564 -13.732 -22.229 1.00 38.91 186 ALA A C 1
ATOM 1410 O O . ALA A 1 186 ? 27.085 -14.771 -22.633 1.00 38.91 186 ALA A O 1
ATOM 1411 N N . ARG A 1 187 ? 26.019 -13.644 -21.006 1.00 41.94 187 ARG A N 1
ATOM 1412 C CA . ARG A 1 187 ? 26.033 -14.738 -20.018 1.00 41.94 187 ARG A CA 1
ATOM 1413 C C . ARG A 1 187 ? 24.770 -15.601 -20.051 1.00 41.94 187 ARG A C 1
ATOM 1415 O O . ARG A 1 187 ? 24.855 -16.762 -19.686 1.00 41.94 187 ARG A O 1
ATOM 1422 N N . THR A 1 188 ? 23.646 -15.072 -20.533 1.00 41.31 188 THR A N 1
ATOM 1423 C CA . THR A 1 188 ? 22.394 -15.822 -20.770 1.00 41.31 188 THR A CA 1
ATOM 1424 C C . THR A 1 188 ? 22.344 -16.533 -22.126 1.00 41.31 188 THR A C 1
ATOM 1426 O O . THR A 1 188 ? 21.366 -17.203 -22.437 1.00 41.31 188 THR A O 1
ATOM 1429 N N . ARG A 1 189 ? 23.394 -16.395 -22.947 1.00 35.12 189 ARG A N 1
ATOM 1430 C CA . ARG A 1 189 ? 23.537 -17.059 -24.253 1.00 35.12 189 ARG A CA 1
ATOM 1431 C C . ARG A 1 189 ? 24.506 -18.258 -24.225 1.00 35.12 189 ARG A C 1
ATOM 1433 O O . ARG A 1 189 ? 25.030 -18.634 -25.272 1.00 35.12 189 ARG A O 1
ATOM 1440 N N . ARG A 1 190 ? 24.766 -18.821 -23.038 1.00 34.38 190 ARG A N 1
ATOM 1441 C CA . ARG A 1 190 ? 25.450 -20.105 -22.821 1.00 34.38 190 ARG A CA 1
ATOM 1442 C C . ARG A 1 190 ? 24.603 -21.003 -21.942 1.00 34.38 190 ARG A C 1
ATOM 1444 O O . ARG A 1 190 ? 23.998 -20.450 -21.000 1.00 34.38 190 ARG A O 1
#